Protein AF-A0A241XRY7-F1 (afdb_monomer_lite)

Secondary structure (DSSP, 8-state):
-------GGG--HHHHHHHPPTT--HHHHHHHHHHHHHHHHHS-SS-HHHHTT-SSHHHHHHHHHHH--TTSS-TT-PPPGGGG-HHHHHHHHHHHHHHHHHHHHHHHHHHHHHHHHHHT-SSHHHHHHHHHHHHHHHHHHHHTT-S-HHHHHHHHHHHHHHHHHHHHHHHHHHHTT-TT-----

Radius of gyration: 23.94 Å; chains: 1; bounding box: 55×31×70 Å

pLDDT: mean 71.69, std 17.05, range [33.53, 94.44]

Organism: Pseudomonas aeruginosa (NCBI:txid287)

Structure (mmCIF, N/CA/C/O backbone):
data_AF-A0A241XRY7-F1
#
_entry.id   AF-A0A241XRY7-F1
#
loop_
_atom_site.group_PDB
_atom_site.id
_atom_site.type_symbol
_atom_site.label_atom_id
_atom_site.label_alt_id
_atom_site.label_comp_id
_atom_site.label_asym_id
_atom_site.label_entity_id
_atom_site.label_seq_id
_atom_site.pdbx_PDB_ins_code
_atom_site.Cartn_x
_atom_site.Cartn_y
_atom_site.Cartn_z
_atom_site.occupancy
_atom_site.B_iso_or_equiv
_atom_site.auth_seq_id
_atom_site.auth_comp_id
_atom_site.auth_asym_id
_atom_site.auth_atom_id
_atom_site.pdbx_PDB_model_num
ATOM 1 N N . MET A 1 1 ? -15.691 -20.904 37.293 1.00 34.59 1 MET A N 1
ATOM 2 C CA . MET A 1 1 ? -14.548 -19.969 37.254 1.00 34.59 1 MET A CA 1
ATOM 3 C C . MET A 1 1 ? -14.988 -18.840 36.352 1.00 34.59 1 MET A C 1
ATOM 5 O O . MET A 1 1 ? -15.509 -19.155 35.293 1.00 34.59 1 MET A O 1
ATOM 9 N N . ALA A 1 2 ? -14.967 -17.600 36.839 1.00 33.53 2 ALA A N 1
ATOM 10 C CA . ALA A 1 2 ? -15.579 -16.470 36.147 1.00 33.53 2 ALA A CA 1
ATOM 11 C C . ALA A 1 2 ? -14.954 -16.300 34.758 1.00 33.53 2 ALA A C 1
ATOM 13 O O . ALA A 1 2 ? -13.747 -16.087 34.652 1.00 33.53 2 ALA A O 1
ATOM 14 N N . ASP A 1 3 ? -15.785 -16.432 33.729 1.00 43.12 3 ASP A N 1
ATOM 15 C CA . ASP A 1 3 ? -15.479 -16.039 32.359 1.00 43.12 3 ASP A CA 1
ATOM 16 C C . ASP A 1 3 ? -15.511 -14.504 32.329 1.00 43.12 3 ASP A C 1
ATOM 18 O O . ASP A 1 3 ? -16.518 -13.871 32.031 1.00 43.12 3 ASP A O 1
ATOM 22 N N . GLY A 1 4 ? -14.456 -13.911 32.890 1.00 42.50 4 GLY A N 1
ATOM 23 C CA . GLY A 1 4 ? -14.289 -12.473 33.024 1.00 42.50 4 GLY A CA 1
ATOM 24 C C . GLY A 1 4 ? -13.722 -11.929 31.728 1.00 42.50 4 GLY A C 1
ATOM 25 O O . GLY A 1 4 ? -12.506 -11.910 31.542 1.00 42.50 4 GLY A O 1
ATOM 26 N N . THR A 1 5 ? -14.603 -11.524 30.823 1.00 51.25 5 THR A N 1
ATOM 27 C CA . THR A 1 5 ? -14.268 -10.734 29.639 1.00 51.25 5 THR A CA 1
ATOM 28 C C . THR A 1 5 ? -13.630 -9.420 30.086 1.00 51.25 5 THR A C 1
ATOM 30 O O . THR A 1 5 ? -14.305 -8.538 30.605 1.00 51.25 5 THR A O 1
ATOM 33 N N . VAL A 1 6 ? -12.307 -9.334 29.955 1.00 54.84 6 VAL A N 1
ATOM 34 C CA . VAL A 1 6 ? -11.509 -8.160 30.333 1.00 54.84 6 VAL A CA 1
ATOM 35 C C . VAL A 1 6 ? -11.667 -7.087 29.263 1.00 54.84 6 VAL A C 1
ATOM 37 O O . VAL A 1 6 ? -11.367 -7.338 28.088 1.00 54.84 6 VAL A O 1
ATOM 40 N N . ASN A 1 7 ? -12.147 -5.911 29.662 1.00 52.25 7 ASN A N 1
ATOM 41 C CA . ASN A 1 7 ? -12.294 -4.764 28.775 1.00 52.25 7 ASN A CA 1
ATOM 42 C C . ASN A 1 7 ? -10.949 -4.051 28.568 1.00 52.25 7 ASN A C 1
ATOM 44 O O . ASN A 1 7 ? -10.053 -4.158 29.407 1.00 52.25 7 ASN A O 1
ATOM 48 N N . PRO A 1 8 ? -10.780 -3.278 27.479 1.00 50.34 8 PRO A N 1
ATOM 49 C CA . PRO A 1 8 ? -9.567 -2.489 27.250 1.00 50.34 8 PRO A CA 1
ATOM 50 C C . PRO A 1 8 ? -9.243 -1.528 28.404 1.00 50.34 8 PRO A C 1
ATOM 52 O O . PRO A 1 8 ? -8.076 -1.266 28.688 1.00 50.34 8 PRO A O 1
ATOM 55 N N . GLN A 1 9 ? -10.277 -1.048 29.098 1.00 51.66 9 GLN A N 1
ATOM 56 C CA . GLN A 1 9 ? -10.178 -0.157 30.257 1.00 51.66 9 GLN A CA 1
ATOM 57 C C . GLN A 1 9 ? -9.695 -0.874 31.534 1.00 51.66 9 GLN A C 1
ATOM 59 O O . GLN A 1 9 ? -9.218 -0.214 32.453 1.00 51.66 9 GLN A O 1
ATOM 64 N N . ASP A 1 10 ? -9.736 -2.210 31.561 1.00 59.44 10 ASP A N 1
ATOM 65 C CA . ASP A 1 10 ? -9.303 -3.042 32.690 1.00 59.44 10 ASP A CA 1
ATOM 66 C C . ASP A 1 10 ? -7.811 -3.442 32.601 1.00 59.44 10 ASP A C 1
ATOM 68 O O . ASP A 1 10 ? -7.300 -4.172 33.452 1.00 59.44 10 ASP A O 1
ATOM 72 N N . LEU A 1 11 ? -7.080 -2.977 31.576 1.00 63.72 11 LEU A N 1
ATOM 73 C CA . LEU A 1 11 ? -5.636 -3.204 31.392 1.00 63.72 11 LEU A CA 1
ATOM 74 C C . LEU A 1 11 ? -4.776 -2.250 32.245 1.00 63.72 11 LEU A C 1
ATOM 76 O O . LEU A 1 11 ? -3.868 -1.558 31.760 1.00 63.72 11 LEU A O 1
ATOM 80 N N . ASP A 1 12 ? -5.057 -2.209 33.542 1.00 75.06 12 ASP A N 1
ATOM 81 C CA . ASP A 1 12 ? -4.239 -1.472 34.496 1.00 75.06 12 ASP A CA 1
ATOM 82 C C . ASP A 1 12 ? -2.882 -2.166 34.765 1.00 75.06 12 ASP A C 1
ATOM 84 O O . ASP A 1 12 ? -2.604 -3.291 34.334 1.00 75.06 12 ASP A O 1
ATOM 88 N N . ASP A 1 13 ? -1.978 -1.463 35.452 1.00 75.50 13 ASP A N 1
ATOM 89 C CA . ASP A 1 13 ? -0.642 -1.987 35.772 1.00 75.50 13 ASP A CA 1
ATOM 90 C C . ASP A 1 13 ? -0.684 -3.246 36.654 1.00 75.50 13 ASP A C 1
ATOM 92 O O . ASP A 1 13 ? 0.238 -4.065 36.610 1.00 75.50 13 ASP A O 1
ATOM 96 N N . GLU A 1 14 ? -1.736 -3.421 37.455 1.00 76.44 14 GLU A N 1
ATOM 97 C CA . GLU A 1 14 ? -1.907 -4.583 38.324 1.00 76.44 14 GLU A CA 1
ATOM 98 C C . GLU A 1 14 ? -2.294 -5.823 37.506 1.00 76.44 14 GLU A C 1
ATOM 100 O O . GLU A 1 14 ? -1.716 -6.904 37.684 1.00 76.44 14 GLU A O 1
ATOM 105 N N . TYR A 1 15 ? -3.185 -5.652 36.532 1.00 75.56 15 TYR A N 1
ATOM 106 C CA . TYR A 1 15 ? -3.582 -6.676 35.583 1.00 75.56 15 TYR A CA 1
ATOM 107 C C . TYR A 1 15 ? -2.406 -7.123 34.708 1.00 75.56 15 TYR A C 1
ATOM 109 O O . TYR A 1 15 ? -2.168 -8.330 34.572 1.00 75.56 15 TYR A O 1
ATOM 117 N N . VAL A 1 16 ? -1.624 -6.174 34.173 1.00 77.88 16 VAL A N 1
ATOM 118 C CA . VAL A 1 16 ? -0.427 -6.475 33.366 1.00 77.88 16 VAL A CA 1
ATOM 119 C C . VAL A 1 16 ? 0.587 -7.278 34.179 1.00 77.88 16 VAL A C 1
ATOM 121 O O . VAL A 1 16 ? 1.098 -8.288 33.693 1.00 77.88 16 VAL A O 1
ATOM 124 N N . ARG A 1 17 ? 0.837 -6.897 35.439 1.00 79.50 17 ARG A N 1
ATOM 125 C CA . ARG A 1 17 ? 1.752 -7.634 36.330 1.00 79.50 17 ARG A CA 1
ATOM 126 C C . ARG A 1 17 ? 1.289 -9.060 36.595 1.00 79.50 17 ARG A C 1
ATOM 128 O O . ARG A 1 17 ? 2.109 -9.974 36.606 1.00 79.50 17 ARG A O 1
ATOM 135 N N . LYS A 1 18 ? -0.011 -9.262 36.806 1.00 81.44 18 LYS A N 1
ATOM 136 C CA . LYS A 1 18 ? -0.580 -10.580 37.111 1.00 81.44 18 LYS A CA 1
ATOM 137 C C . LYS A 1 18 ? -0.532 -11.545 35.918 1.00 81.44 18 LYS A C 1
ATOM 139 O O . LYS A 1 18 ? -0.477 -12.755 36.130 1.00 81.44 18 LYS A O 1
ATOM 144 N N . HIS A 1 19 ? -0.532 -11.023 34.691 1.00 79.56 19 HIS A N 1
ATOM 145 C CA . HIS A 1 19 ? -0.611 -11.811 33.453 1.00 79.56 19 HIS A CA 1
ATOM 146 C C . HIS A 1 19 ? 0.661 -11.745 32.585 1.00 79.56 19 HIS A C 1
ATOM 148 O O . HIS A 1 19 ? 0.669 -12.243 31.451 1.00 79.56 19 HIS A O 1
ATOM 154 N N . ALA A 1 20 ? 1.745 -11.163 33.105 1.00 83.25 20 ALA A N 1
ATOM 155 C CA . ALA A 1 20 ? 3.066 -11.218 32.489 1.00 83.25 20 ALA A CA 1
ATOM 156 C C . ALA A 1 20 ? 3.616 -12.653 32.517 1.00 83.25 20 ALA A C 1
ATOM 158 O O . ALA A 1 20 ? 3.528 -13.362 33.52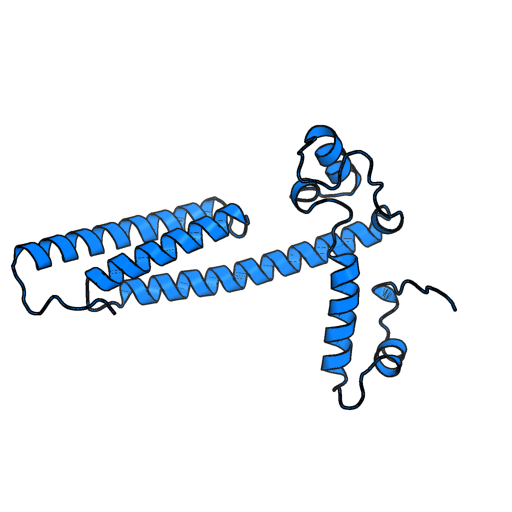6 1.00 83.25 20 ALA A O 1
ATOM 159 N N . ARG A 1 21 ? 4.193 -13.106 31.401 1.00 85.50 21 ARG A N 1
ATOM 160 C CA . ARG A 1 21 ? 4.822 -14.429 31.325 1.00 85.50 21 ARG A CA 1
ATOM 161 C C . ARG A 1 21 ? 6.175 -14.404 32.035 1.00 85.50 21 ARG A C 1
ATOM 163 O O . ARG A 1 21 ? 6.831 -13.374 32.163 1.00 85.50 21 ARG A O 1
ATOM 170 N N . ARG A 1 22 ? 6.625 -15.569 32.502 1.00 78.75 22 ARG A N 1
ATOM 171 C CA . ARG A 1 22 ? 7.910 -15.684 33.203 1.00 78.75 22 ARG A CA 1
ATOM 172 C C . ARG A 1 22 ? 9.059 -15.306 32.257 1.00 78.75 22 ARG A C 1
ATOM 174 O O . ARG A 1 22 ? 9.269 -15.992 31.263 1.00 78.75 22 ARG A O 1
ATOM 181 N N . GLY A 1 23 ? 9.798 -14.248 32.595 1.00 82.31 23 GLY A N 1
ATOM 182 C CA . GLY A 1 23 ? 10.900 -13.715 31.780 1.00 82.31 23 GLY A CA 1
ATOM 183 C C . GLY A 1 23 ? 10.484 -12.689 30.718 1.00 82.31 23 GLY A C 1
ATOM 184 O O . GLY A 1 23 ? 11.326 -12.279 29.930 1.00 82.31 23 GLY A O 1
ATOM 185 N N . GLU A 1 24 ? 9.213 -12.287 30.682 1.00 80.75 24 GLU A N 1
ATOM 186 C CA . GLU A 1 24 ? 8.709 -11.234 29.798 1.00 80.75 24 GLU A CA 1
ATOM 187 C C . GLU A 1 24 ? 8.938 -9.854 30.436 1.00 80.75 24 GLU A C 1
ATOM 189 O O . GLU A 1 24 ? 8.577 -9.632 31.595 1.00 80.75 24 GLU A O 1
ATOM 194 N N . GLU A 1 25 ? 9.536 -8.927 29.685 1.00 84.69 25 GLU A N 1
ATOM 195 C CA . GLU A 1 25 ? 9.681 -7.535 30.122 1.00 84.69 25 GLU A CA 1
ATOM 196 C C . GLU A 1 25 ? 8.315 -6.841 30.184 1.00 84.69 25 GLU A C 1
ATOM 198 O O . GLU A 1 25 ? 7.390 -7.169 29.438 1.00 84.69 25 GLU A O 1
ATOM 203 N N . TRP A 1 26 ? 8.176 -5.839 31.048 1.00 78.19 26 TRP A N 1
ATOM 204 C CA . TRP A 1 26 ? 6.869 -5.248 31.360 1.00 78.19 26 TRP A CA 1
ATOM 205 C C . TRP A 1 26 ? 6.227 -4.585 30.135 1.00 78.19 26 TRP A C 1
ATOM 207 O O . TRP A 1 26 ? 5.039 -4.770 29.868 1.00 78.19 26 TRP A O 1
ATOM 217 N N . ASP A 1 27 ? 7.037 -3.905 29.322 1.00 71.38 27 ASP A N 1
ATOM 218 C CA . ASP A 1 27 ? 6.600 -3.310 28.058 1.00 71.38 27 ASP A CA 1
ATOM 219 C C . ASP A 1 27 ? 6.235 -4.357 26.996 1.00 71.38 27 ASP A C 1
ATOM 221 O O . ASP A 1 27 ? 5.476 -4.061 26.069 1.00 71.38 27 ASP A O 1
ATOM 225 N N . GLN A 1 28 ? 6.792 -5.568 27.084 1.00 70.25 28 GLN A N 1
ATOM 226 C CA . GLN A 1 28 ? 6.452 -6.680 26.194 1.00 70.25 28 GLN A CA 1
ATOM 227 C C . GLN A 1 28 ? 5.125 -7.312 26.624 1.00 70.25 28 GLN A C 1
ATOM 229 O O . GLN A 1 28 ? 4.247 -7.496 25.783 1.00 70.25 28 GLN A O 1
ATOM 234 N N . ALA A 1 29 ? 4.935 -7.531 27.929 1.00 70.88 29 ALA A N 1
ATOM 235 C CA . ALA A 1 29 ? 3.688 -8.038 28.497 1.00 70.88 29 ALA A CA 1
ATOM 236 C C . ALA A 1 29 ? 2.515 -7.091 28.219 1.00 70.88 29 ALA A C 1
ATOM 238 O O . ALA A 1 29 ? 1.467 -7.536 27.753 1.00 70.88 29 ALA A O 1
ATOM 239 N N . ARG A 1 30 ? 2.704 -5.779 28.423 1.00 73.38 30 ARG A N 1
ATOM 240 C CA . ARG A 1 30 ? 1.689 -4.759 28.119 1.00 73.38 30 ARG A CA 1
ATOM 241 C C . ARG A 1 30 ? 1.338 -4.749 26.633 1.00 73.38 30 ARG A C 1
ATOM 243 O O . ARG A 1 30 ? 0.163 -4.775 26.295 1.00 73.38 30 ARG A O 1
ATOM 250 N N . ARG A 1 31 ? 2.328 -4.794 25.733 1.00 64.00 31 ARG A N 1
ATOM 251 C CA . ARG A 1 31 ? 2.081 -4.871 24.281 1.00 64.00 31 ARG A CA 1
ATOM 252 C C . ARG A 1 31 ? 1.355 -6.146 23.869 1.00 64.00 31 ARG A C 1
ATOM 254 O O . ARG A 1 31 ? 0.422 -6.068 23.082 1.00 64.00 31 ARG A O 1
ATOM 261 N N . ARG A 1 32 ? 1.740 -7.305 24.404 1.00 81.44 32 ARG A N 1
ATOM 262 C CA . ARG A 1 32 ? 1.065 -8.574 24.112 1.00 81.44 32 ARG A CA 1
ATOM 263 C C . ARG A 1 32 ? -0.373 -8.571 24.614 1.00 81.44 32 ARG A C 1
ATOM 265 O O . ARG A 1 32 ? -1.256 -8.917 23.848 1.00 81.44 32 ARG A O 1
ATOM 272 N N . LEU A 1 33 ? -0.612 -8.179 25.864 1.00 68.44 33 LEU A N 1
ATOM 273 C CA . LEU A 1 33 ? -1.961 -8.134 26.435 1.00 68.44 33 LEU A CA 1
ATOM 274 C C . LEU A 1 33 ? -2.832 -7.103 25.712 1.00 68.44 33 LEU A C 1
ATOM 276 O O . LEU A 1 33 ? -3.971 -7.414 25.386 1.00 68.44 33 LEU A O 1
ATOM 280 N N . ASN A 1 34 ? -2.274 -5.938 25.363 1.00 59.41 34 ASN A N 1
ATOM 281 C CA . ASN A 1 34 ? -2.935 -4.970 24.488 1.00 59.41 34 ASN A CA 1
ATOM 282 C C . ASN A 1 34 ? -3.263 -5.583 23.127 1.00 59.41 34 ASN A C 1
ATOM 284 O O . ASN A 1 34 ? -4.345 -5.338 22.624 1.00 59.41 34 ASN A O 1
ATOM 288 N N . ASN A 1 35 ? -2.367 -6.376 22.537 1.00 54.25 35 ASN A N 1
ATOM 289 C CA . ASN A 1 35 ? -2.614 -7.041 21.260 1.00 54.25 35 ASN A CA 1
ATOM 290 C C . ASN A 1 35 ? -3.636 -8.174 21.378 1.00 54.25 35 ASN A C 1
ATOM 292 O O . ASN A 1 35 ? -4.439 -8.315 20.477 1.00 54.25 35 ASN A O 1
ATOM 296 N N . GLU A 1 36 ? -3.653 -8.947 22.463 1.00 62.19 36 GLU A N 1
ATOM 297 C CA . GLU A 1 36 ? -4.634 -10.016 22.704 1.00 62.19 36 GLU A CA 1
ATOM 298 C C . GLU A 1 36 ? -6.036 -9.431 22.944 1.00 62.19 36 GLU A C 1
ATOM 300 O O . GLU A 1 36 ? -7.025 -9.923 22.404 1.00 62.19 36 GLU A O 1
ATOM 305 N N . VAL A 1 37 ? -6.120 -8.346 23.720 1.00 57.91 37 VAL A N 1
ATOM 306 C CA . VAL A 1 37 ? -7.334 -7.538 23.890 1.00 57.91 37 VAL A CA 1
ATOM 307 C C . VAL A 1 37 ? -7.722 -6.946 22.541 1.00 57.91 37 VAL A C 1
ATOM 309 O O . VAL A 1 37 ? -8.802 -7.226 22.037 1.00 57.91 37 VAL A O 1
ATOM 312 N N . ALA A 1 38 ? -6.824 -6.225 21.880 1.00 48.38 38 ALA A N 1
ATOM 313 C CA . ALA A 1 38 ? -7.098 -5.636 20.582 1.00 48.38 38 ALA A CA 1
ATOM 314 C C . ALA A 1 38 ? -7.386 -6.686 19.503 1.00 48.38 38 ALA A C 1
ATOM 316 O O . ALA A 1 38 ? -8.072 -6.357 18.563 1.00 48.38 38 ALA A O 1
ATOM 317 N N . GLU A 1 39 ? -6.925 -7.935 19.574 1.00 50.78 39 GLU A N 1
ATOM 318 C CA . GLU A 1 39 ? -7.331 -9.015 18.663 1.00 50.78 39 GLU A CA 1
ATOM 319 C C . GLU A 1 39 ? -8.781 -9.424 18.916 1.00 50.78 39 GLU A C 1
ATOM 321 O O . GLU A 1 39 ? -9.547 -9.523 17.956 1.00 50.78 39 GLU A O 1
ATOM 326 N N . ARG A 1 40 ? -9.182 -9.558 20.189 1.00 52.91 40 ARG A N 1
ATOM 327 C CA . ARG A 1 40 ? -10.585 -9.791 20.575 1.00 52.91 40 ARG A CA 1
ATOM 328 C C . ARG A 1 40 ? -11.503 -8.650 20.136 1.00 52.91 40 ARG A C 1
ATOM 330 O O . ARG A 1 40 ? -12.604 -8.928 19.681 1.00 52.91 40 ARG A O 1
ATOM 337 N N . TYR A 1 41 ? -11.042 -7.401 20.224 1.00 47.53 41 TYR A N 1
ATOM 338 C CA . TYR A 1 41 ? -11.826 -6.206 19.874 1.00 47.53 41 TYR A CA 1
ATOM 339 C C . TYR A 1 41 ? -11.628 -5.724 18.420 1.00 47.53 41 TYR A C 1
ATOM 341 O O . TYR A 1 41 ? -12.410 -4.916 17.931 1.00 47.53 41 TYR A O 1
ATOM 349 N N . SER A 1 42 ? -10.615 -6.219 17.696 1.00 42.44 42 SER A N 1
ATOM 350 C CA . SER A 1 42 ? -10.373 -5.900 16.271 1.00 42.44 42 SER A CA 1
ATOM 351 C C . SER A 1 42 ? -11.143 -6.777 15.302 1.00 42.44 42 SER A C 1
ATOM 353 O O . SER A 1 42 ? -11.136 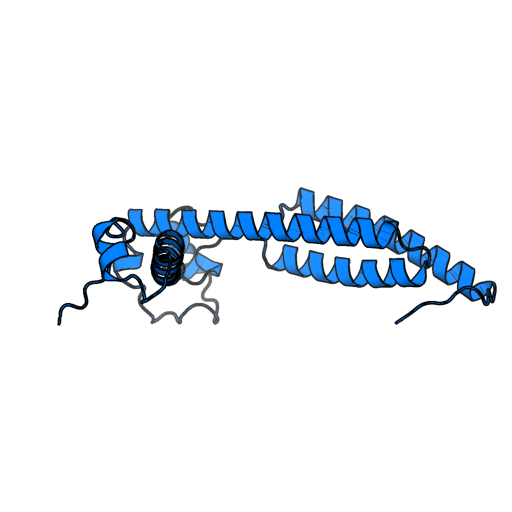-6.514 14.098 1.00 42.44 42 SER A O 1
ATOM 355 N N . GLN A 1 43 ? -11.835 -7.794 15.809 1.00 46.03 43 GLN A N 1
ATOM 356 C CA . GLN A 1 43 ? -13.002 -8.288 15.109 1.00 46.03 43 GLN A CA 1
ATOM 357 C C . GLN A 1 43 ? -14.056 -7.205 15.272 1.00 46.03 43 GLN A C 1
ATOM 359 O O . GLN A 1 43 ? -14.753 -7.147 16.283 1.00 46.03 43 GLN A O 1
ATOM 364 N N . LEU A 1 44 ? -14.096 -6.286 14.302 1.00 45.69 44 LEU A N 1
ATOM 365 C CA . LEU A 1 44 ? -15.193 -5.340 14.192 1.00 45.69 44 LEU A CA 1
ATOM 366 C C . LEU A 1 44 ? -16.501 -6.120 14.413 1.00 45.69 44 LEU A C 1
ATOM 368 O O . LEU A 1 44 ? -16.624 -7.248 13.928 1.00 45.69 44 LEU A O 1
ATOM 372 N N . PRO A 1 45 ? -17.484 -5.544 15.116 1.00 44.56 45 PRO A N 1
ATOM 373 C CA . PRO A 1 45 ? -18.779 -6.181 15.353 1.00 44.56 45 PRO A CA 1
ATOM 374 C C . PRO A 1 45 ? -19.495 -6.696 14.094 1.00 44.56 45 PRO A C 1
ATOM 376 O O . PRO A 1 45 ? -20.423 -7.491 14.200 1.00 44.56 45 PRO A O 1
ATOM 379 N N . GLY A 1 46 ? -19.056 -6.273 12.905 1.00 48.34 46 GLY A N 1
ATOM 380 C CA . GLY A 1 46 ? -19.466 -6.815 11.618 1.00 48.34 46 GLY A CA 1
ATOM 381 C C . GLY A 1 46 ? -18.272 -7.229 10.756 1.00 48.34 46 GLY A C 1
ATOM 382 O O . GLY A 1 46 ? -17.123 -6.887 11.029 1.00 48.34 46 GLY A O 1
ATOM 383 N N . CYS A 1 47 ? -18.553 -7.944 9.661 1.00 51.53 47 CYS A N 1
ATOM 384 C CA . CYS A 1 47 ? -17.541 -8.206 8.637 1.00 51.53 47 CYS A CA 1
ATOM 385 C C . CYS A 1 47 ? -16.872 -6.878 8.236 1.00 51.53 47 CYS A C 1
ATOM 387 O O . CYS A 1 47 ? -17.569 -5.881 8.032 1.00 51.53 47 CYS A O 1
ATOM 389 N N . VAL A 1 48 ? -15.540 -6.882 8.090 1.00 52.00 48 VAL A N 1
ATOM 390 C CA . VAL A 1 48 ? -14.710 -5.702 7.757 1.00 52.00 48 VAL A CA 1
ATOM 391 C C . VAL A 1 48 ? -15.319 -4.865 6.620 1.00 52.00 48 VAL A C 1
ATOM 393 O O . VAL A 1 48 ? -15.259 -3.640 6.652 1.00 52.00 48 VAL A O 1
ATOM 396 N N . ASN A 1 49 ? -15.999 -5.523 5.677 1.00 55.00 49 ASN A N 1
ATOM 397 C CA . ASN A 1 49 ? -16.711 -4.912 4.555 1.00 55.00 49 ASN A CA 1
ATOM 398 C C . ASN A 1 49 ? -17.932 -4.056 4.942 1.00 55.00 49 ASN A C 1
ATOM 400 O O . ASN A 1 49 ? -18.147 -3.020 4.327 1.00 55.00 49 ASN A O 1
ATOM 404 N N . CYS A 1 50 ? -18.748 -4.466 5.919 1.00 57.78 50 CYS A N 1
ATOM 405 C CA . CYS A 1 50 ? -19.954 -3.721 6.320 1.00 57.78 50 CYS A CA 1
ATOM 406 C C . CYS A 1 50 ? -19.637 -2.546 7.249 1.00 57.78 50 CYS A C 1
ATOM 408 O O . CYS A 1 50 ? -20.374 -1.568 7.290 1.00 57.78 50 CYS A O 1
ATOM 410 N N . SER A 1 51 ? -18.539 -2.642 7.994 1.00 55.06 51 SER A N 1
ATOM 411 C CA . SER A 1 51 ? -18.006 -1.567 8.834 1.00 55.06 51 SER A CA 1
ATOM 412 C C . SER A 1 51 ? -17.129 -0.575 8.063 1.00 55.06 51 SER A C 1
ATOM 414 O O . SER A 1 51 ? -16.805 0.491 8.583 1.00 55.06 51 SER A O 1
ATOM 416 N N . HIS A 1 52 ? -16.719 -0.904 6.835 1.00 51.84 52 HIS A N 1
ATOM 417 C CA . HIS A 1 52 ? -15.887 -0.026 6.020 1.00 51.84 52 HIS A CA 1
ATOM 418 C C . HIS A 1 52 ? -16.664 1.241 5.632 1.00 51.84 52 HIS A C 1
ATOM 420 O O . HIS A 1 52 ? -17.662 1.177 4.918 1.00 51.84 52 HIS A O 1
ATOM 426 N N . GLY A 1 53 ? -16.199 2.398 6.110 1.00 53.50 53 GLY A N 1
ATOM 427 C CA . GLY A 1 53 ? -16.845 3.692 5.869 1.00 53.50 53 GLY A CA 1
ATOM 428 C C . GLY A 1 53 ? -18.049 4.000 6.767 1.00 53.50 53 GLY A C 1
ATOM 429 O O . GLY A 1 53 ? -18.648 5.057 6.591 1.00 53.50 53 GLY A O 1
ATOM 430 N N . ALA A 1 54 ? -18.387 3.131 7.726 1.00 57.56 54 ALA A N 1
ATOM 431 C CA . ALA A 1 54 ? -19.424 3.397 8.722 1.00 57.56 54 ALA A CA 1
ATOM 432 C C . ALA A 1 54 ? -18.859 4.223 9.891 1.00 57.56 54 ALA A C 1
ATOM 434 O O . ALA A 1 54 ? -17.841 3.862 10.484 1.00 57.56 54 ALA A O 1
ATOM 435 N N . GLY A 1 55 ? -19.528 5.321 10.242 1.00 54.53 55 GLY A N 1
ATOM 436 C CA . GLY A 1 55 ? -19.200 6.165 11.394 1.00 54.53 55 GLY A CA 1
ATOM 437 C C . GLY A 1 55 ? -19.813 5.680 12.711 1.00 54.53 55 GLY A C 1
ATOM 438 O O . GLY A 1 55 ? -19.405 6.137 13.779 1.00 54.53 55 GLY A O 1
ATOM 439 N N . CYS A 1 56 ? -20.778 4.755 12.657 1.00 58.31 56 CYS A N 1
ATOM 440 C CA . CYS A 1 56 ? -21.426 4.170 13.831 1.00 58.31 56 CYS A CA 1
ATOM 441 C C . CYS A 1 56 ? -21.999 2.760 13.575 1.00 58.31 56 CYS A C 1
ATOM 443 O O . CYS A 1 56 ? -22.028 2.261 12.444 1.00 58.31 56 CYS A O 1
ATOM 445 N N . VAL A 1 57 ? -22.485 2.123 14.648 1.00 59.47 57 VAL A N 1
ATOM 446 C CA . VAL A 1 57 ? -23.093 0.779 14.636 1.00 59.47 57 VAL A CA 1
ATOM 447 C C . VAL A 1 57 ? -24.331 0.733 13.734 1.00 59.47 57 VAL A C 1
ATOM 449 O O . VAL A 1 57 ? -24.548 -0.251 13.026 1.00 59.47 57 VAL A O 1
ATOM 452 N N . GLU A 1 58 ? -25.150 1.785 13.739 1.00 65.69 58 GLU A N 1
ATOM 453 C CA . GLU A 1 58 ? -26.385 1.872 12.955 1.00 65.69 58 GLU A CA 1
ATOM 454 C C . GLU A 1 58 ? -26.100 1.889 11.451 1.00 65.69 58 GLU A C 1
ATOM 456 O O . GLU A 1 58 ? -26.767 1.185 10.691 1.00 65.69 58 GLU A O 1
ATOM 461 N N . GLU A 1 59 ? -25.079 2.635 11.025 1.00 64.19 59 GLU A N 1
ATOM 462 C CA . GLU A 1 59 ? -24.633 2.685 9.630 1.00 64.19 59 GLU A CA 1
ATOM 463 C C . GLU A 1 59 ? -24.053 1.340 9.177 1.00 64.19 59 GLU A C 1
ATOM 465 O O . GLU A 1 59 ? -24.418 0.840 8.111 1.00 64.19 59 GLU A O 1
ATOM 470 N N . ALA A 1 60 ? -23.229 0.698 10.014 1.00 62.91 60 ALA A N 1
ATOM 471 C CA . ALA A 1 60 ? -22.677 -0.625 9.721 1.00 62.91 60 ALA A CA 1
ATOM 472 C C . ALA A 1 60 ? -23.777 -1.702 9.615 1.00 62.91 60 ALA A C 1
ATOM 474 O O . ALA A 1 60 ? -23.735 -2.570 8.737 1.00 62.91 60 ALA A O 1
ATOM 475 N N . ARG A 1 61 ? -24.808 -1.625 10.470 1.00 63.88 61 ARG A N 1
ATOM 476 C CA . ARG A 1 61 ? -25.993 -2.498 10.410 1.00 63.88 61 ARG A CA 1
ATOM 477 C C . ARG A 1 61 ? -26.828 -2.263 9.159 1.00 63.88 61 ARG A C 1
ATOM 479 O O . ARG A 1 61 ? -27.273 -3.231 8.544 1.00 63.88 61 ARG A O 1
ATOM 486 N N . ALA A 1 62 ? -27.036 -1.007 8.774 1.00 65.12 62 ALA A N 1
ATOM 487 C CA . ALA A 1 62 ? -27.746 -0.672 7.546 1.00 65.12 62 ALA A CA 1
ATOM 488 C C . ALA A 1 62 ? -27.004 -1.219 6.315 1.00 65.12 62 ALA A C 1
ATOM 490 O O . ALA A 1 62 ? -27.622 -1.852 5.462 1.00 65.12 62 ALA A O 1
ATOM 491 N N . ALA A 1 63 ? -25.677 -1.066 6.258 1.00 62.50 63 ALA A N 1
ATOM 492 C CA . ALA A 1 63 ? -24.850 -1.625 5.189 1.00 62.50 63 ALA A CA 1
ATOM 493 C C . ALA A 1 63 ? -24.925 -3.161 5.131 1.00 62.50 63 ALA A C 1
ATOM 495 O O . ALA A 1 63 ? -25.056 -3.732 4.046 1.00 62.50 63 ALA A O 1
ATOM 496 N N . HIS A 1 64 ? -24.920 -3.833 6.286 1.00 60.06 64 HIS A N 1
ATOM 497 C CA . HIS A 1 64 ? -25.073 -5.287 6.379 1.00 60.06 64 HIS A CA 1
ATOM 498 C C . HIS A 1 64 ? -26.442 -5.772 5.881 1.00 60.06 64 HIS A C 1
ATOM 500 O O . HIS A 1 64 ? -26.518 -6.699 5.073 1.00 60.06 64 HIS A O 1
ATOM 506 N N . ALA A 1 65 ? -27.520 -5.099 6.292 1.00 59.00 65 ALA A N 1
ATOM 507 C CA . ALA A 1 65 ? -28.880 -5.413 5.857 1.00 59.00 65 ALA A CA 1
ATOM 508 C C . ALA A 1 65 ? -29.101 -5.175 4.352 1.00 59.00 65 ALA A C 1
ATOM 510 O O . ALA A 1 65 ? -29.914 -5.859 3.733 1.00 59.00 65 ALA A O 1
ATOM 511 N N . LEU A 1 66 ? -28.385 -4.213 3.761 1.00 56.91 66 LEU A N 1
ATOM 512 C CA . LEU A 1 66 ? -28.482 -3.874 2.340 1.00 56.91 66 LEU A CA 1
ATOM 513 C C . LEU A 1 66 ? -27.657 -4.791 1.438 1.00 56.91 66 LEU A C 1
ATOM 515 O O . LEU A 1 66 ? -28.058 -5.051 0.306 1.00 56.91 66 LEU A O 1
ATOM 519 N N . THR A 1 67 ? -26.485 -5.232 1.896 1.00 51.94 67 THR A N 1
ATOM 520 C CA . THR A 1 67 ? -25.529 -5.892 1.004 1.00 51.94 67 THR A CA 1
ATOM 521 C C . THR A 1 67 ? -25.815 -7.367 0.794 1.00 51.94 67 THR A C 1
ATOM 523 O O . THR A 1 67 ? -25.530 -7.844 -0.300 1.00 51.94 67 THR A O 1
ATOM 526 N N . GLY A 1 68 ? -26.379 -8.095 1.770 1.00 47.34 68 GLY A N 1
ATOM 527 C CA . GLY A 1 68 ? -26.721 -9.521 1.608 1.00 47.34 68 GLY A CA 1
ATOM 528 C C . GLY A 1 68 ? -25.594 -10.361 0.982 1.00 47.34 68 GLY A C 1
ATOM 529 O O . GLY A 1 68 ? -25.855 -11.355 0.303 1.00 47.34 68 GLY A O 1
ATOM 530 N N . LEU A 1 69 ? -24.342 -9.910 1.119 1.00 41.03 69 LEU A N 1
ATOM 531 C CA . LEU A 1 69 ? -23.198 -10.462 0.409 1.00 41.03 69 LEU A CA 1
ATOM 532 C C . LEU A 1 69 ? -22.825 -11.766 1.105 1.00 41.03 69 LEU A C 1
ATOM 534 O O . LEU A 1 69 ? -22.567 -11.778 2.307 1.00 41.03 69 LEU A O 1
ATOM 538 N N . ALA A 1 70 ? -22.768 -12.848 0.328 1.00 40.38 70 ALA A N 1
ATOM 539 C CA . ALA A 1 70 ? -22.540 -14.232 0.757 1.00 40.38 70 ALA A CA 1
ATOM 540 C C . ALA A 1 70 ? -21.233 -14.492 1.551 1.00 40.38 70 ALA A C 1
ATOM 542 O O . ALA A 1 70 ? -20.942 -15.634 1.893 1.00 40.38 70 ALA A O 1
ATOM 543 N N . THR A 1 71 ? -20.435 -13.457 1.817 1.00 43.03 71 THR A N 1
ATOM 544 C CA . THR A 1 71 ? -19.148 -13.482 2.527 1.00 43.03 71 THR A CA 1
ATOM 545 C C . THR A 1 71 ? -19.157 -12.778 3.882 1.00 43.03 71 THR A C 1
ATOM 547 O O . THR A 1 71 ? -18.149 -12.831 4.585 1.00 43.03 71 THR A O 1
ATOM 550 N N . CYS A 1 72 ? -20.250 -12.126 4.278 1.00 48.81 72 CYS A N 1
ATOM 551 C CA . CYS A 1 72 ? -20.420 -11.742 5.677 1.00 48.81 72 CYS A CA 1
ATOM 552 C C . CYS A 1 72 ? -20.987 -12.942 6.442 1.00 48.81 72 CYS A C 1
ATOM 554 O O . CYS A 1 72 ? -21.720 -13.739 5.854 1.00 48.81 72 CYS A O 1
ATOM 556 N N . LEU A 1 73 ? -20.596 -13.089 7.718 1.00 49.81 73 LEU A N 1
ATOM 557 C CA . LEU A 1 73 ? -21.177 -14.066 8.650 1.00 49.81 73 LEU A CA 1
ATOM 558 C C . LEU A 1 73 ? -22.686 -14.112 8.387 1.00 49.81 73 LEU A C 1
ATOM 560 O O . LEU A 1 73 ? -23.307 -13.051 8.281 1.00 49.81 73 LEU A O 1
ATOM 564 N N . GLY A 1 74 ? -23.199 -15.305 8.074 1.00 41.97 74 GLY A N 1
ATOM 565 C CA . GLY A 1 74 ? -24.471 -15.474 7.371 1.00 41.97 74 GLY A CA 1
ATOM 566 C C . GLY A 1 74 ? -25.621 -14.713 8.042 1.00 41.97 74 GLY A C 1
ATOM 567 O O . GLY A 1 74 ? -25.538 -14.416 9.230 1.00 41.97 74 GLY A O 1
ATOM 568 N N . PRO A 1 75 ? -26.721 -14.428 7.324 1.00 42.91 75 PRO A N 1
ATOM 569 C CA . PRO A 1 75 ? -27.836 -13.596 7.806 1.00 42.91 75 PRO A CA 1
ATOM 570 C C . PRO A 1 75 ? -28.463 -14.025 9.153 1.00 42.91 75 PRO A C 1
ATOM 572 O O . PRO A 1 75 ? -29.226 -13.258 9.737 1.00 42.91 75 PRO A O 1
ATOM 575 N N . ASP A 1 76 ? -28.128 -15.216 9.658 1.00 43.97 76 ASP A N 1
ATOM 576 C CA . ASP A 1 76 ? -28.611 -15.793 10.914 1.00 43.97 76 ASP A CA 1
ATOM 577 C C . ASP A 1 76 ? -27.609 -15.697 12.088 1.00 43.97 76 ASP A C 1
ATOM 579 O O . ASP A 1 76 ? -27.948 -16.051 13.222 1.00 43.97 76 ASP A O 1
ATOM 583 N N . GLU A 1 77 ? -26.382 -15.220 11.858 1.00 47.00 77 GLU A N 1
ATOM 584 C CA . GLU A 1 77 ? -25.347 -15.117 12.888 1.00 47.00 77 GLU A CA 1
ATOM 585 C C . GLU A 1 77 ? -25.458 -13.767 13.610 1.00 47.00 77 GLU A C 1
ATOM 587 O O . GLU A 1 77 ? -25.139 -12.694 13.092 1.00 47.00 77 GLU A O 1
ATOM 592 N N . LYS A 1 78 ? -26.011 -13.814 14.826 1.00 49.81 78 LYS A N 1
ATOM 593 C CA . LYS A 1 78 ? -26.239 -12.622 15.646 1.00 49.81 78 LYS A CA 1
ATOM 594 C C . LYS A 1 78 ? -24.905 -12.019 16.071 1.00 49.81 78 LYS A C 1
ATOM 596 O O . LYS A 1 78 ? -24.043 -12.722 16.588 1.00 49.81 78 LYS A O 1
ATOM 601 N N . TRP A 1 79 ? -24.787 -10.704 15.908 1.00 51.34 79 TRP A N 1
ATOM 602 C CA . TRP A 1 79 ? -23.649 -9.938 16.411 1.00 51.34 79 TRP A CA 1
ATOM 603 C C . TRP A 1 79 ? -23.495 -10.172 17.925 1.00 51.34 79 TRP A C 1
ATOM 605 O O . TRP A 1 79 ? -24.522 -10.227 18.616 1.00 51.34 79 TRP A O 1
ATOM 615 N N . PRO A 1 80 ? -22.262 -10.288 18.453 1.00 54.06 80 PRO A N 1
ATOM 616 C CA . PRO A 1 80 ? -22.040 -10.361 19.895 1.00 54.06 80 PRO A CA 1
ATOM 617 C C . PRO A 1 80 ? -22.647 -9.129 20.578 1.00 54.06 80 PRO A C 1
ATOM 619 O O . PRO A 1 80 ? -22.629 -8.031 20.017 1.00 54.06 80 PRO A O 1
ATOM 622 N N . ALA A 1 81 ? -23.230 -9.291 21.765 1.00 56.62 81 ALA A N 1
ATOM 623 C CA . ALA A 1 81 ? -23.946 -8.204 22.439 1.00 56.62 81 ALA A CA 1
ATOM 624 C C . ALA A 1 81 ? -23.003 -7.051 22.826 1.00 56.62 81 ALA A C 1
ATOM 626 O O . ALA A 1 81 ? -23.370 -5.883 22.739 1.00 56.62 81 ALA A O 1
ATOM 627 N N . GLU A 1 82 ? -21.764 -7.396 23.157 1.00 51.06 82 GLU A N 1
ATOM 628 C CA . GLU A 1 82 ? -20.646 -6.514 23.495 1.00 51.06 82 GLU A CA 1
ATOM 629 C C . GLU A 1 82 ? -20.245 -5.627 22.303 1.00 51.06 82 GLU A C 1
ATOM 631 O O . GLU A 1 82 ? -19.796 -4.495 22.448 1.00 51.06 82 GLU A O 1
ATOM 636 N N . ALA A 1 83 ? -20.483 -6.132 21.095 1.00 50.66 83 ALA A N 1
ATOM 637 C CA . ALA A 1 83 ? -20.202 -5.502 19.815 1.00 50.66 83 ALA A CA 1
ATOM 638 C C . ALA A 1 83 ? -21.250 -4.417 19.447 1.00 50.66 83 ALA A C 1
ATOM 640 O O . ALA A 1 83 ? -21.078 -3.656 18.493 1.00 50.66 83 ALA A O 1
ATOM 641 N N . LEU A 1 84 ? -22.357 -4.357 20.198 1.00 54.69 84 LEU A N 1
ATOM 642 C CA . LEU A 1 84 ? -23.443 -3.388 20.038 1.00 54.69 84 LEU A CA 1
ATOM 643 C C . LEU A 1 84 ? -23.325 -2.197 20.993 1.00 54.69 84 LEU A C 1
ATOM 645 O O . LEU A 1 84 ? -24.123 -1.265 20.884 1.00 54.69 84 LEU A O 1
ATOM 649 N N . GLU A 1 85 ? -22.357 -2.208 21.913 1.00 64.12 85 GLU A N 1
ATOM 650 C CA . GLU A 1 85 ? -22.111 -1.063 22.783 1.00 64.12 85 GLU A CA 1
ATOM 651 C C . GLU A 1 85 ? -21.428 0.070 21.993 1.00 64.12 85 GLU A C 1
ATOM 653 O O . GLU A 1 85 ? -20.340 -0.130 21.443 1.00 64.12 85 GLU A O 1
ATOM 658 N N . PRO A 1 86 ? -22.024 1.278 21.926 1.00 62.47 86 PRO A N 1
ATOM 659 C CA . PRO A 1 86 ? -21.510 2.363 21.087 1.00 62.47 86 PRO A CA 1
ATOM 660 C C . PRO A 1 86 ? -20.078 2.794 21.417 1.00 62.47 86 PRO A C 1
ATOM 662 O O . PRO A 1 86 ? -19.334 3.176 20.517 1.00 62.47 86 PRO A O 1
ATOM 665 N N . GLU A 1 87 ? -19.687 2.745 22.691 1.00 66.31 87 GLU A N 1
ATOM 666 C CA . GLU A 1 87 ? -18.340 3.134 23.122 1.00 66.31 87 GLU A CA 1
ATOM 667 C C . GLU A 1 87 ? -17.293 2.089 22.714 1.00 66.31 87 GLU A C 1
ATOM 669 O O . GLU A 1 87 ? -16.273 2.448 22.130 1.00 66.31 87 GLU A O 1
ATOM 674 N N . LEU A 1 88 ? -17.589 0.794 22.881 1.00 60.88 88 LEU A N 1
ATOM 675 C CA . LEU A 1 88 ? -16.711 -0.288 22.421 1.00 60.88 88 LEU A CA 1
ATOM 676 C C . LEU A 1 88 ? -16.590 -0.316 20.888 1.00 60.88 88 LEU A C 1
ATOM 678 O O . LEU A 1 88 ? -15.505 -0.556 20.357 1.00 60.88 88 LEU A O 1
ATOM 682 N N . PHE A 1 89 ? -17.666 0.007 20.159 1.00 62.69 89 PHE A N 1
ATOM 683 C CA . PHE A 1 89 ? -17.613 0.164 18.702 1.00 62.69 89 PHE A CA 1
ATOM 684 C C . PHE A 1 89 ? -16.686 1.310 18.279 1.00 62.69 89 PHE A C 1
ATOM 686 O O . PHE A 1 89 ? -15.885 1.142 17.360 1.00 62.69 89 PHE A O 1
ATOM 693 N N . LYS A 1 90 ? -16.765 2.472 18.943 1.00 64.06 90 LYS A N 1
ATOM 694 C CA . LYS A 1 90 ? -15.877 3.611 18.659 1.00 64.06 90 LYS A CA 1
ATOM 695 C C . LYS A 1 90 ? -14.416 3.275 18.942 1.00 64.06 90 LYS A C 1
ATOM 697 O O . LYS A 1 90 ? -13.559 3.634 18.140 1.00 64.06 90 LYS A O 1
ATOM 702 N N . GLU A 1 91 ? -14.125 2.581 20.043 1.00 64.38 91 GLU A N 1
ATOM 703 C CA . GLU A 1 91 ? -12.764 2.146 20.377 1.00 64.38 91 GLU A CA 1
ATOM 704 C C . GLU A 1 91 ? -12.214 1.158 19.332 1.00 64.38 91 GLU A C 1
ATOM 706 O O . GLU A 1 91 ? -11.100 1.342 18.836 1.00 64.38 91 GLU A O 1
ATOM 711 N N . ALA A 1 92 ? -13.006 0.158 18.931 1.00 61.53 92 ALA A N 1
ATOM 712 C CA . ALA A 1 92 ? -12.636 -0.792 17.879 1.00 61.53 92 ALA A CA 1
ATOM 713 C C . ALA A 1 92 ? -12.425 -0.099 16.521 1.00 61.53 92 ALA A C 1
ATOM 715 O O . ALA A 1 92 ? -11.457 -0.391 15.812 1.00 61.53 92 ALA A O 1
ATOM 716 N N . LEU A 1 93 ? -13.291 0.861 16.176 1.00 63.94 93 LEU A N 1
ATOM 717 C CA . LEU A 1 93 ? -13.166 1.670 14.965 1.00 63.94 93 LEU A CA 1
ATOM 718 C C . LEU A 1 93 ? -11.882 2.510 14.987 1.00 63.94 93 LEU A C 1
ATOM 720 O O . LEU A 1 93 ? -11.145 2.503 14.004 1.00 63.94 93 LEU A O 1
ATOM 724 N N . ALA A 1 94 ? -11.578 3.176 16.103 1.00 65.62 94 ALA A N 1
ATOM 725 C CA . ALA A 1 94 ? -10.362 3.971 16.262 1.00 65.62 94 ALA A CA 1
ATOM 726 C C . ALA A 1 94 ? -9.093 3.107 16.152 1.00 65.62 94 ALA A C 1
ATOM 728 O O . ALA A 1 94 ? -8.140 3.473 15.466 1.00 65.62 94 ALA A O 1
ATOM 729 N N . GLN A 1 95 ? -9.085 1.919 16.762 1.00 62.94 95 GLN A N 1
ATOM 730 C CA . GLN A 1 95 ? -7.968 0.975 16.641 1.00 62.94 95 GLN A CA 1
ATOM 731 C C . GLN A 1 95 ? -7.804 0.451 15.210 1.00 62.94 95 GLN A C 1
ATOM 733 O O . GLN A 1 95 ? -6.680 0.337 14.718 1.00 62.94 95 GLN A O 1
ATOM 738 N N . HIS A 1 96 ? -8.906 0.144 14.521 1.00 64.38 96 HIS A N 1
ATOM 739 C CA . HIS A 1 96 ? -8.870 -0.274 13.122 1.00 64.38 96 HIS A CA 1
ATOM 740 C C . HIS A 1 96 ? -8.363 0.851 12.209 1.00 64.38 96 HIS A C 1
ATOM 742 O O . HIS A 1 96 ? -7.544 0.599 11.323 1.00 64.38 96 HIS A O 1
ATOM 748 N N . GLN A 1 97 ? -8.809 2.091 12.434 1.00 66.06 97 GLN A N 1
ATOM 749 C CA . GLN A 1 97 ? -8.316 3.274 11.726 1.00 66.06 97 GLN A CA 1
ATOM 750 C C . GLN A 1 97 ? -6.805 3.426 11.914 1.00 66.06 97 GLN A C 1
ATOM 752 O O . GLN A 1 97 ? -6.087 3.450 10.918 1.00 66.06 97 GLN A O 1
ATOM 757 N N . HIS A 1 98 ? -6.310 3.378 13.154 1.00 65.69 98 HIS A N 1
ATOM 758 C CA . HIS A 1 98 ? -4.873 3.421 13.436 1.00 65.69 98 HIS A CA 1
ATOM 759 C C . HIS A 1 98 ? -4.088 2.305 12.735 1.00 65.69 98 HIS A C 1
ATOM 761 O O . HIS A 1 98 ? -3.087 2.576 12.078 1.00 65.69 98 HIS A O 1
ATOM 767 N N . ARG A 1 99 ? -4.558 1.052 12.790 1.00 65.12 99 ARG A N 1
ATOM 768 C CA . ARG A 1 99 ? -3.899 -0.061 12.079 1.00 65.12 99 ARG A CA 1
ATOM 769 C C . ARG A 1 99 ? -3.876 0.154 10.565 1.00 65.12 99 ARG A C 1
ATOM 771 O O . ARG A 1 99 ? -2.890 -0.179 9.914 1.00 65.12 99 ARG A O 1
ATOM 778 N N . THR A 1 100 ? -4.953 0.697 10.004 1.00 73.12 100 THR A N 1
ATOM 779 C CA . THR A 1 100 ? -5.046 0.994 8.568 1.00 73.12 100 THR A CA 1
ATOM 780 C C . THR A 1 100 ? -4.093 2.129 8.183 1.00 73.12 100 THR A C 1
ATOM 782 O O . THR A 1 100 ? -3.443 2.049 7.143 1.00 73.12 100 THR A O 1
ATOM 785 N N . GLU A 1 101 ? -3.947 3.147 9.034 1.00 74.94 101 GLU A N 1
ATOM 786 C CA . GLU A 1 101 ? -2.985 4.243 8.861 1.00 74.94 101 GLU A CA 1
ATOM 787 C C . GLU A 1 101 ? -1.533 3.757 8.936 1.00 74.94 101 GLU A C 1
ATOM 789 O O . GLU A 1 101 ? -0.728 4.119 8.074 1.00 74.94 101 GLU A O 1
ATOM 794 N N . ASP A 1 102 ? -1.205 2.892 9.898 1.00 71.44 102 ASP A N 1
ATOM 795 C CA . ASP A 1 102 ? 0.122 2.281 10.026 1.00 71.44 102 ASP A CA 1
ATOM 796 C C . ASP A 1 102 ? 0.457 1.419 8.801 1.00 71.44 102 ASP A C 1
ATOM 798 O O . ASP A 1 102 ? 1.542 1.530 8.221 1.00 71.44 102 ASP A O 1
ATOM 802 N N . LEU A 1 103 ? -0.494 0.593 8.350 1.00 77.44 103 LEU A N 1
ATOM 803 C CA . LEU A 1 103 ? -0.352 -0.199 7.128 1.00 77.44 103 LEU A CA 1
ATOM 804 C C . LEU A 1 103 ? -0.173 0.692 5.896 1.00 77.44 103 LEU A C 1
ATOM 806 O O . LEU A 1 103 ? 0.689 0.411 5.062 1.00 77.44 103 LEU A O 1
ATOM 810 N N . ALA A 1 104 ? -0.931 1.785 5.793 1.00 84.50 104 ALA A N 1
ATOM 811 C CA . ALA A 1 104 ? -0.771 2.760 4.722 1.00 84.50 104 ALA A CA 1
ATOM 812 C C . ALA A 1 104 ? 0.608 3.437 4.775 1.00 84.50 104 ALA A C 1
ATOM 814 O O . ALA A 1 104 ? 1.239 3.622 3.735 1.00 84.50 104 ALA A O 1
ATOM 815 N N . ALA A 1 105 ? 1.127 3.769 5.960 1.00 78.31 105 ALA A N 1
ATOM 816 C CA . ALA A 1 105 ? 2.462 4.343 6.121 1.00 78.31 105 ALA A CA 1
ATOM 817 C C . ALA A 1 105 ? 3.571 3.365 5.694 1.00 78.31 105 ALA A C 1
ATOM 819 O O . ALA A 1 105 ? 4.470 3.746 4.937 1.00 78.31 105 ALA A O 1
ATOM 820 N N . ILE A 1 106 ? 3.479 2.096 6.103 1.00 78.75 106 ILE A N 1
ATOM 821 C CA . ILE A 1 106 ? 4.398 1.031 5.670 1.00 78.75 106 ILE A CA 1
ATOM 822 C C . ILE A 1 106 ? 4.333 0.862 4.149 1.00 78.75 106 ILE A C 1
ATOM 824 O O . ILE A 1 106 ? 5.371 0.832 3.482 1.00 78.75 106 ILE A O 1
ATOM 828 N N . ALA A 1 107 ? 3.123 0.812 3.587 1.00 88.94 107 ALA A N 1
ATOM 829 C CA . ALA A 1 107 ? 2.913 0.665 2.154 1.00 88.94 107 ALA A CA 1
ATOM 830 C C . ALA A 1 107 ? 3.491 1.849 1.363 1.00 88.94 107 ALA A C 1
ATOM 832 O O . ALA A 1 107 ? 4.159 1.631 0.353 1.00 88.94 107 ALA A O 1
ATOM 833 N N . ARG A 1 108 ? 3.325 3.094 1.837 1.00 90.38 108 ARG A N 1
ATOM 834 C CA . ARG A 1 108 ? 3.970 4.280 1.241 1.00 90.38 108 ARG A CA 1
ATOM 835 C C . ARG A 1 108 ? 5.488 4.158 1.243 1.00 90.38 108 ARG A C 1
ATOM 837 O O . ARG A 1 108 ? 6.118 4.422 0.220 1.00 90.38 108 ARG A O 1
ATOM 844 N N . GLY A 1 109 ? 6.074 3.734 2.364 1.00 86.69 109 GLY A N 1
ATOM 845 C CA . GLY A 1 109 ? 7.514 3.500 2.469 1.00 86.69 109 GLY A CA 1
ATOM 846 C C . GLY A 1 109 ? 8.004 2.452 1.467 1.00 86.69 109 GLY A C 1
ATOM 847 O O . GLY A 1 109 ? 9.011 2.661 0.788 1.00 86.69 109 GLY A O 1
ATOM 848 N N . HIS A 1 110 ? 7.257 1.357 1.310 1.00 88.38 110 HIS A N 1
ATOM 849 C CA . HIS A 1 110 ? 7.588 0.301 0.357 1.00 88.38 110 HIS A CA 1
ATOM 850 C C . HIS A 1 110 ? 7.456 0.760 -1.103 1.00 88.38 110 HIS A C 1
ATOM 852 O O . HIS A 1 110 ? 8.383 0.566 -1.889 1.00 88.38 110 HIS A O 1
ATOM 858 N N . VAL A 1 111 ? 6.363 1.447 -1.454 1.00 92.12 111 VAL A N 1
ATOM 859 C CA . VAL A 1 111 ? 6.170 2.052 -2.783 1.00 92.12 111 VAL A CA 1
ATOM 860 C C . VAL A 1 111 ? 7.300 3.020 -3.109 1.00 92.12 111 VAL A C 1
ATOM 862 O O . VAL A 1 111 ? 7.866 2.959 -4.199 1.00 92.12 111 VAL A O 1
ATOM 865 N N . HIS A 1 112 ? 7.661 3.891 -2.166 1.00 89.44 112 HIS A N 1
ATOM 866 C CA . HIS A 1 112 ? 8.760 4.830 -2.351 1.00 89.44 112 HIS A CA 1
ATOM 867 C C . HIS A 1 112 ? 10.088 4.100 -2.594 1.00 89.44 112 HIS A C 1
ATOM 869 O O . HIS A 1 112 ? 10.805 4.436 -3.535 1.00 89.44 112 HIS A O 1
ATOM 875 N N . SER A 1 113 ? 10.381 3.062 -1.805 1.00 87.50 113 SER A N 1
ATOM 876 C CA . SER A 1 113 ? 11.570 2.222 -1.982 1.00 87.50 113 SER A CA 1
ATOM 877 C C . SER A 1 113 ? 11.616 1.574 -3.370 1.00 87.50 113 SER A C 1
ATOM 879 O O . SER A 1 113 ? 12.628 1.682 -4.061 1.00 87.50 113 SER A O 1
ATOM 881 N N . LEU A 1 114 ? 10.510 0.978 -3.831 1.00 90.81 114 LEU A N 1
ATOM 882 C CA . LEU A 1 114 ? 10.418 0.369 -5.162 1.00 90.81 114 LEU A CA 1
ATOM 883 C C . LEU A 1 114 ? 10.547 1.401 -6.291 1.00 90.81 114 LEU A C 1
ATOM 885 O O . LEU A 1 114 ? 11.220 1.132 -7.285 1.00 90.81 114 LEU A O 1
ATOM 889 N N . LEU A 1 115 ? 9.958 2.593 -6.145 1.00 89.50 115 LEU A N 1
ATOM 890 C CA . LE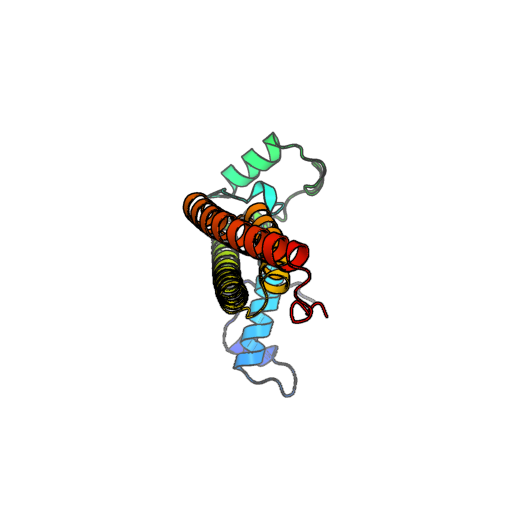U A 1 115 ? 10.113 3.688 -7.109 1.00 89.50 115 LEU A CA 1
ATOM 891 C C . LEU A 1 115 ? 11.574 4.135 -7.223 1.00 89.50 115 LEU A C 1
ATOM 893 O O . LEU A 1 115 ? 12.081 4.301 -8.332 1.00 89.50 115 LEU A O 1
ATOM 897 N N . VAL A 1 116 ? 12.256 4.317 -6.091 1.00 89.38 116 VAL A N 1
ATOM 898 C CA . VAL A 1 116 ? 13.685 4.661 -6.056 1.00 89.38 116 VAL A CA 1
ATOM 899 C C . VAL A 1 116 ? 14.519 3.527 -6.651 1.00 89.38 116 VAL A C 1
ATOM 901 O O . VAL A 1 116 ? 15.377 3.779 -7.495 1.00 89.38 116 VAL A O 1
ATOM 904 N N . HIS A 1 117 ? 14.234 2.277 -6.280 1.00 89.81 117 HIS A N 1
ATOM 905 C CA . HIS A 1 117 ? 14.930 1.104 -6.796 1.00 89.81 117 HIS A CA 1
ATOM 906 C C . HIS A 1 117 ? 14.793 0.987 -8.315 1.00 89.81 117 HIS A C 1
ATOM 908 O O . HIS A 1 117 ? 15.798 0.791 -8.990 1.00 89.81 117 HIS A O 1
ATOM 914 N N . MET A 1 118 ? 13.587 1.173 -8.859 1.00 91.12 118 MET A N 1
ATOM 915 C CA . MET A 1 118 ? 13.316 1.192 -10.298 1.00 91.12 118 MET A CA 1
ATOM 916 C C . MET A 1 118 ? 14.110 2.289 -11.017 1.00 91.12 118 MET A C 1
ATOM 918 O O . MET A 1 118 ? 14.689 2.033 -12.071 1.00 91.12 118 MET A O 1
ATOM 922 N N . ARG A 1 119 ? 14.134 3.508 -10.460 1.00 88.81 119 ARG A N 1
ATOM 923 C CA . ARG A 1 119 ? 14.816 4.675 -11.052 1.00 88.81 119 ARG A CA 1
ATOM 924 C C . ARG A 1 119 ? 16.340 4.548 -11.040 1.00 88.81 119 ARG A C 1
ATOM 926 O O . ARG A 1 119 ? 16.988 5.124 -11.904 1.00 88.81 119 ARG A O 1
ATOM 933 N N . ASN A 1 120 ? 16.885 3.787 -10.096 1.00 89.25 120 ASN A N 1
ATOM 934 C CA . ASN A 1 120 ? 18.323 3.583 -9.927 1.00 89.25 120 ASN A CA 1
ATOM 935 C C . ASN A 1 120 ? 18.836 2.292 -10.585 1.00 89.25 120 ASN A C 1
ATOM 937 O O . ASN A 1 120 ? 19.953 1.872 -10.297 1.00 89.25 120 ASN A O 1
ATOM 941 N N . GLN A 1 121 ? 18.038 1.628 -11.426 1.00 88.56 121 GLN A N 1
ATOM 942 C CA . GLN A 1 121 ? 18.527 0.468 -12.165 1.00 88.56 121 GLN A CA 1
ATOM 943 C C . GLN A 1 121 ? 19.439 0.904 -13.307 1.00 88.56 121 GLN A C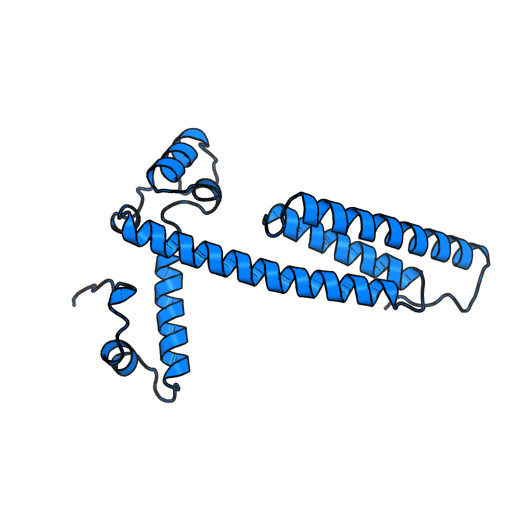 1
ATOM 945 O O . GLN A 1 121 ? 19.010 1.618 -14.212 1.00 88.56 121 GLN A O 1
ATOM 950 N N . ASP A 1 122 ? 20.654 0.362 -13.319 1.00 86.38 122 ASP A N 1
ATOM 951 C CA . ASP A 1 122 ? 21.599 0.534 -14.428 1.00 86.38 122 ASP A CA 1
ATOM 952 C C . ASP A 1 122 ? 21.098 -0.127 -15.722 1.00 86.38 122 ASP A C 1
ATOM 954 O O . ASP A 1 122 ? 21.495 0.242 -16.826 1.00 86.38 122 ASP A O 1
ATOM 958 N N . TYR A 1 123 ? 20.190 -1.100 -15.588 1.00 86.81 123 TYR A N 1
ATOM 959 C CA . TYR A 1 123 ? 19.713 -1.917 -16.690 1.00 86.81 123 TYR A CA 1
ATOM 960 C C . TYR A 1 123 ? 18.215 -1.725 -16.960 1.00 86.81 123 TYR A C 1
ATOM 962 O O . TYR A 1 123 ? 17.389 -2.004 -16.080 1.00 86.81 123 TYR A O 1
ATOM 970 N N . PRO A 1 124 ? 17.828 -1.345 -18.195 1.00 88.00 124 PRO A N 1
ATOM 971 C CA . PRO A 1 124 ? 16.432 -1.084 -18.551 1.00 88.00 124 PRO A CA 1
ATOM 972 C C . PRO A 1 124 ? 15.474 -2.253 -18.288 1.00 88.00 124 PRO A C 1
ATOM 974 O O . PRO A 1 124 ? 14.331 -2.042 -17.884 1.00 88.00 124 PRO A O 1
ATOM 977 N N . ILE A 1 125 ? 15.934 -3.493 -18.482 1.00 87.75 125 ILE A N 1
ATOM 978 C CA . ILE A 1 125 ? 15.129 -4.693 -18.224 1.00 87.75 125 ILE A CA 1
ATOM 979 C C . ILE A 1 125 ? 14.806 -4.867 -16.733 1.00 87.75 125 ILE A C 1
ATOM 981 O O . ILE A 1 125 ? 13.665 -5.179 -16.398 1.00 87.75 125 ILE A O 1
ATOM 985 N N . ASN A 1 126 ? 15.745 -4.578 -15.829 1.00 90.00 126 ASN A N 1
ATOM 986 C CA . ASN A 1 126 ? 15.487 -4.620 -14.391 1.00 90.00 126 ASN A CA 1
ATOM 987 C C . ASN A 1 126 ? 14.510 -3.521 -13.980 1.00 90.00 126 ASN A C 1
ATOM 989 O O . ASN A 1 126 ? 13.555 -3.803 -13.261 1.00 90.00 126 ASN A O 1
ATOM 993 N N . ALA A 1 127 ? 14.695 -2.292 -14.481 1.00 90.31 127 ALA A N 1
ATOM 994 C CA . ALA A 1 127 ? 13.752 -1.197 -14.233 1.00 90.31 127 ALA A CA 1
ATOM 995 C C . ALA A 1 127 ? 12.334 -1.600 -14.658 1.00 90.31 127 ALA A C 1
ATOM 997 O O . ALA A 1 127 ? 11.366 -1.404 -13.923 1.00 90.31 127 ALA A O 1
ATOM 998 N N . PHE A 1 128 ? 12.213 -2.238 -15.824 1.00 90.12 128 PHE A N 1
ATOM 999 C CA . PHE A 1 128 ? 10.938 -2.741 -16.310 1.00 90.12 128 PHE A CA 1
ATOM 1000 C C . PHE A 1 128 ? 10.360 -3.847 -15.411 1.00 90.12 128 PHE A C 1
ATOM 1002 O O . PHE A 1 128 ? 9.165 -3.819 -15.115 1.00 90.12 128 PHE A O 1
ATOM 1009 N N . MET A 1 129 ? 11.171 -4.787 -14.921 1.00 90.50 129 MET A N 1
ATOM 1010 C CA . MET A 1 129 ? 10.705 -5.845 -14.014 1.00 90.50 129 MET A CA 1
ATOM 1011 C C . MET A 1 129 ? 10.241 -5.300 -12.658 1.00 90.50 129 MET A C 1
ATOM 1013 O O . MET A 1 129 ? 9.136 -5.633 -12.228 1.00 90.50 129 MET A O 1
ATOM 1017 N N . VAL A 1 130 ? 11.002 -4.388 -12.046 1.00 91.50 130 VAL A N 1
ATOM 1018 C CA . VAL A 1 130 ? 10.605 -3.697 -10.805 1.00 91.50 130 VAL A CA 1
ATOM 1019 C C . VAL A 1 130 ? 9.310 -2.907 -11.017 1.00 91.50 130 VAL A C 1
ATOM 1021 O O . VAL A 1 130 ? 8.429 -2.913 -10.160 1.00 91.50 130 VAL A O 1
ATOM 1024 N N . SER A 1 131 ? 9.123 -2.291 -12.190 1.00 93.50 131 SER A N 1
ATOM 1025 C CA . SER A 1 131 ? 7.871 -1.589 -12.504 1.00 93.50 131 SER A CA 1
ATOM 1026 C C . SER A 1 131 ? 6.648 -2.521 -12.502 1.00 93.50 131 SER A C 1
ATOM 1028 O O . SER A 1 131 ? 5.553 -2.114 -12.110 1.00 93.50 131 SER A O 1
ATOM 1030 N N . ARG A 1 132 ? 6.812 -3.796 -12.893 1.00 91.44 132 ARG A N 1
ATOM 1031 C CA . ARG A 1 132 ? 5.729 -4.793 -12.848 1.00 91.44 132 ARG A CA 1
ATOM 1032 C C . ARG A 1 132 ? 5.400 -5.213 -11.422 1.00 91.44 132 ARG A C 1
ATOM 1034 O O . ARG A 1 132 ? 4.219 -5.350 -11.110 1.00 91.44 132 ARG A O 1
ATOM 1041 N N . GLU A 1 133 ? 6.417 -5.402 -10.587 1.00 91.56 133 GLU A N 1
ATOM 1042 C CA . GLU A 1 133 ? 6.247 -5.684 -9.159 1.00 91.56 133 GLU A CA 1
ATOM 1043 C C . GLU A 1 133 ? 5.511 -4.534 -8.467 1.00 91.56 133 GLU A C 1
ATOM 1045 O O . GLU A 1 133 ? 4.462 -4.745 -7.859 1.00 91.56 133 GLU A O 1
ATOM 1050 N N . LEU A 1 134 ? 5.981 -3.302 -8.671 1.00 93.69 134 LEU A N 1
ATOM 1051 C CA . LEU A 1 134 ? 5.351 -2.109 -8.119 1.00 93.69 134 LEU A CA 1
ATOM 1052 C C . LEU A 1 134 ? 3.906 -1.937 -8.609 1.00 93.69 134 LEU A C 1
ATOM 1054 O O . LEU A 1 134 ? 3.033 -1.583 -7.821 1.00 93.69 134 LEU A O 1
ATOM 1058 N N . LYS A 1 135 ? 3.612 -2.247 -9.879 1.00 94.31 135 LYS A N 1
ATOM 1059 C CA . LYS A 1 135 ? 2.231 -2.249 -10.388 1.00 94.31 135 LYS A CA 1
ATOM 1060 C C . LYS A 1 135 ? 1.342 -3.228 -9.620 1.00 94.31 135 LYS A C 1
ATOM 1062 O O . LYS A 1 135 ? 0.213 -2.881 -9.282 1.00 94.31 135 LYS A O 1
ATOM 1067 N N . GLY A 1 136 ? 1.835 -4.443 -9.376 1.00 91.75 136 GLY A N 1
ATOM 1068 C CA . GLY A 1 136 ? 1.117 -5.451 -8.596 1.00 91.75 136 GLY A CA 1
ATOM 1069 C C . GLY A 1 136 ? 0.875 -4.986 -7.163 1.00 91.75 136 GLY A C 1
ATOM 1070 O O . GLY A 1 136 ? -0.242 -5.086 -6.667 1.00 91.75 136 GLY A O 1
ATOM 1071 N N . TYR A 1 137 ? 1.891 -4.393 -6.535 1.00 93.50 137 TYR A N 1
ATOM 1072 C CA . TYR A 1 137 ? 1.783 -3.867 -5.178 1.00 93.50 137 TYR A CA 1
ATOM 1073 C C . TYR A 1 137 ? 0.780 -2.708 -5.071 1.00 93.50 137 TYR A C 1
ATOM 1075 O O . TYR A 1 137 ? -0.073 -2.726 -4.189 1.00 93.50 137 TYR A O 1
ATOM 1083 N N . LEU A 1 138 ? 0.806 -1.743 -6.001 1.00 93.25 138 LEU A N 1
ATOM 1084 C CA . LEU A 1 138 ? -0.171 -0.646 -6.041 1.00 93.25 138 LEU A CA 1
ATOM 1085 C C . LEU A 1 138 ? -1.606 -1.146 -6.241 1.00 93.25 138 LEU A C 1
ATOM 1087 O O . LEU A 1 138 ? -2.523 -0.600 -5.629 1.00 93.25 138 LEU A O 1
ATOM 1091 N N . GLN A 1 139 ? -1.805 -2.195 -7.047 1.00 89.62 139 GLN A N 1
ATOM 1092 C CA . GLN A 1 139 ? -3.116 -2.827 -7.186 1.00 89.62 139 GLN A CA 1
ATOM 1093 C C . GLN A 1 139 ? -3.584 -3.418 -5.849 1.00 89.62 139 GLN A C 1
ATOM 1095 O O . GLN A 1 139 ? -4.709 -3.147 -5.442 1.00 89.62 139 GLN A O 1
ATOM 1100 N N . SER A 1 140 ? -2.716 -4.122 -5.119 1.00 87.62 140 SER A N 1
ATOM 1101 C CA . SER A 1 140 ? -3.041 -4.611 -3.773 1.00 87.62 140 SER A CA 1
ATOM 1102 C C . SER A 1 140 ? -3.365 -3.469 -2.802 1.00 87.62 140 SER A C 1
ATOM 1104 O O . SER A 1 140 ? -4.327 -3.563 -2.046 1.00 87.62 140 SER A O 1
ATOM 1106 N N . CYS A 1 141 ? -2.614 -2.360 -2.832 1.00 88.12 141 CYS A N 1
ATOM 1107 C CA . CYS A 1 141 ? -2.903 -1.184 -2.002 1.00 88.12 141 CYS A CA 1
ATOM 1108 C C . CYS A 1 141 ? -4.264 -0.554 -2.328 1.00 88.12 141 CYS A C 1
ATOM 1110 O O . CYS A 1 141 ? -4.953 -0.095 -1.417 1.00 88.12 141 CYS A O 1
ATOM 1112 N N . ARG A 1 142 ? -4.655 -0.538 -3.609 1.00 86.00 142 ARG A N 1
ATOM 1113 C CA . ARG A 1 142 ? -5.977 -0.089 -4.060 1.00 86.00 142 ARG A CA 1
ATOM 1114 C C . ARG A 1 142 ? -7.080 -1.013 -3.562 1.00 86.00 142 ARG A C 1
ATOM 1116 O O . ARG A 1 142 ? -8.059 -0.519 -3.014 1.00 86.00 142 ARG A O 1
ATOM 1123 N N . ASP A 1 143 ? -6.916 -2.321 -3.737 1.00 81.44 143 ASP A N 1
ATOM 1124 C CA . ASP A 1 143 ? -7.915 -3.319 -3.338 1.00 81.44 143 ASP A CA 1
ATOM 1125 C C . ASP A 1 143 ? -8.134 -3.321 -1.816 1.00 81.44 143 ASP A C 1
ATOM 1127 O O . ASP A 1 143 ? -9.244 -3.555 -1.346 1.00 81.44 143 ASP A O 1
ATOM 1131 N N . LEU A 1 144 ? -7.090 -2.987 -1.050 1.00 80.56 144 LEU A N 1
ATOM 1132 C CA . LEU A 1 144 ? -7.138 -2.812 0.403 1.00 80.56 144 LEU A CA 1
ATOM 1133 C C . LEU A 1 144 ? -7.567 -1.401 0.853 1.00 80.56 144 LEU A C 1
ATOM 1135 O O . LEU A 1 144 ? -7.682 -1.162 2.053 1.00 80.56 144 LEU A O 1
ATOM 1139 N N . GLY A 1 145 ? -7.774 -0.454 -0.068 1.00 82.81 145 GLY A N 1
ATOM 1140 C CA . GLY A 1 145 ? -8.177 0.918 0.258 1.00 82.81 145 GLY A CA 1
ATOM 1141 C C . GLY A 1 145 ? -7.148 1.715 1.072 1.00 82.81 145 GLY A C 1
ATOM 1142 O O . GLY A 1 145 ? -7.527 2.629 1.799 1.00 82.81 145 GLY A O 1
ATOM 1143 N N . LEU A 1 146 ? -5.854 1.382 0.975 1.00 85.12 146 LEU A N 1
ATOM 1144 C CA . LEU A 1 146 ? -4.804 1.978 1.818 1.00 85.12 146 LEU A CA 1
ATOM 1145 C C . LEU A 1 146 ? -4.447 3.418 1.427 1.00 85.12 146 LEU A C 1
ATOM 1147 O O . LEU A 1 146 ? -3.968 4.182 2.264 1.00 85.12 146 LEU A O 1
ATOM 1151 N N . PHE A 1 147 ? -4.644 3.791 0.161 1.00 87.75 147 PHE A N 1
ATOM 1152 C CA . PHE A 1 147 ? -4.314 5.122 -0.355 1.00 87.75 147 PHE A CA 1
ATOM 1153 C C . PHE A 1 147 ? -5.567 5.849 -0.836 1.00 87.75 147 PHE A C 1
ATOM 1155 O O . PHE A 1 147 ? -6.491 5.245 -1.383 1.00 87.75 147 PHE A O 1
ATOM 1162 N N . GLY A 1 148 ? -5.569 7.175 -0.688 1.00 84.12 148 GLY A N 1
ATOM 1163 C CA . GLY A 1 148 ? -6.610 8.014 -1.274 1.00 84.12 148 GLY A CA 1
ATOM 1164 C C . GLY A 1 148 ? -6.561 7.978 -2.805 1.00 84.12 148 GLY A C 1
ATOM 1165 O O . GLY A 1 148 ? -5.498 7.790 -3.398 1.00 84.12 148 GLY A O 1
ATOM 1166 N N . ARG A 1 149 ? -7.702 8.209 -3.464 1.00 85.19 149 ARG A N 1
ATOM 1167 C CA . ARG A 1 149 ? -7.821 8.157 -4.934 1.00 85.19 149 ARG A CA 1
ATOM 1168 C C . ARG A 1 149 ? -6.786 9.029 -5.656 1.00 85.19 149 ARG A C 1
ATOM 1170 O O . ARG A 1 149 ? -6.180 8.574 -6.623 1.00 85.19 149 ARG A O 1
ATOM 1177 N N . ASP A 1 150 ? -6.568 10.251 -5.175 1.00 90.12 150 ASP A N 1
ATOM 1178 C CA . ASP A 1 150 ? -5.636 11.201 -5.794 1.00 90.12 150 ASP A CA 1
ATOM 1179 C C . ASP A 1 150 ? -4.169 10.788 -5.612 1.00 90.12 150 ASP A C 1
ATOM 1181 O O . ASP A 1 150 ? -3.346 10.991 -6.505 1.00 90.12 150 ASP A O 1
ATOM 1185 N N . GLU A 1 151 ? -3.837 10.199 -4.460 1.00 92.88 151 GLU A N 1
ATOM 1186 C CA . GLU A 1 151 ? -2.509 9.645 -4.179 1.00 92.88 151 GLU A CA 1
ATOM 1187 C C . GLU A 1 151 ? -2.226 8.456 -5.105 1.00 92.88 151 GLU A C 1
ATOM 1189 O O . GLU A 1 151 ? -1.208 8.440 -5.797 1.00 92.88 151 GLU A O 1
ATOM 1194 N N . LEU A 1 152 ? -3.169 7.515 -5.192 1.00 91.44 152 LEU A N 1
ATOM 1195 C CA . LEU A 1 152 ? -3.088 6.348 -6.073 1.00 91.44 152 LEU A CA 1
ATOM 1196 C C . LEU A 1 152 ? -2.921 6.750 -7.540 1.00 91.44 152 LEU A C 1
ATOM 1198 O O . LEU A 1 152 ? -2.027 6.251 -8.218 1.00 91.44 152 LEU A O 1
ATOM 1202 N N . MET A 1 153 ? -3.728 7.704 -8.011 1.00 92.00 153 MET A N 1
ATOM 1203 C CA . MET A 1 153 ? -3.654 8.196 -9.385 1.00 92.00 153 MET A CA 1
ATOM 1204 C C . MET A 1 153 ? -2.280 8.798 -9.705 1.00 92.00 153 MET A C 1
ATOM 1206 O O . MET A 1 153 ? -1.717 8.504 -10.759 1.00 92.00 153 MET A O 1
ATOM 1210 N N . LYS A 1 154 ? -1.708 9.600 -8.797 1.00 94.44 154 LYS A N 1
ATOM 1211 C CA . LYS A 1 154 ? -0.364 10.171 -8.979 1.00 94.44 154 LYS A CA 1
ATOM 1212 C C . LYS A 1 154 ? 0.707 9.086 -9.060 1.00 94.44 154 LYS A C 1
ATOM 1214 O O . LYS A 1 154 ? 1.524 9.118 -9.974 1.00 94.44 154 LYS A O 1
ATOM 1219 N N . LEU A 1 155 ? 0.683 8.118 -8.143 1.00 93.88 155 LEU A N 1
ATOM 1220 C CA . LEU A 1 155 ? 1.652 7.015 -8.118 1.00 93.88 155 LEU A CA 1
ATOM 1221 C C . LEU A 1 155 ? 1.566 6.153 -9.383 1.00 93.88 155 LEU A C 1
ATOM 1223 O O . LEU A 1 155 ? 2.589 5.744 -9.929 1.00 93.88 155 LEU A O 1
ATOM 1227 N N . GLU A 1 156 ? 0.355 5.908 -9.880 1.00 93.31 156 GLU A N 1
ATOM 1228 C CA . GLU A 1 156 ? 0.130 5.143 -11.105 1.00 93.31 156 GLU A CA 1
ATOM 1229 C C . GLU A 1 156 ? 0.586 5.878 -12.362 1.00 93.31 156 GLU A C 1
ATOM 1231 O O . GLU A 1 156 ? 1.139 5.242 -13.262 1.00 93.31 156 GLU A O 1
ATOM 1236 N N . MET A 1 157 ? 0.397 7.198 -12.425 1.00 94.12 157 MET A N 1
ATOM 1237 C CA . MET A 1 157 ? 0.938 8.022 -13.507 1.00 94.12 157 MET A CA 1
ATOM 1238 C C . MET A 1 157 ? 2.472 8.004 -13.502 1.00 94.12 157 MET A C 1
ATOM 1240 O O . MET A 1 157 ? 3.076 7.685 -14.527 1.00 94.12 157 MET A O 1
ATOM 1244 N N . ASP A 1 158 ? 3.096 8.246 -12.345 1.00 92.06 158 ASP A N 1
ATOM 1245 C CA . ASP A 1 158 ? 4.558 8.219 -12.179 1.00 92.06 158 ASP A CA 1
ATOM 1246 C C . ASP A 1 158 ? 5.153 6.858 -12.578 1.00 92.06 158 ASP A C 1
ATOM 1248 O O . ASP A 1 158 ? 6.186 6.776 -13.260 1.00 92.06 158 ASP A O 1
ATOM 1252 N N . LEU A 1 159 ? 4.487 5.774 -12.169 1.00 94.06 159 LEU A N 1
ATOM 1253 C CA . LEU A 1 159 ? 4.849 4.413 -12.544 1.00 94.06 159 LEU A CA 1
ATOM 1254 C C . LEU A 1 159 ? 4.704 4.195 -14.049 1.00 94.06 159 LEU A C 1
ATOM 1256 O O . LEU A 1 159 ? 5.610 3.641 -14.668 1.00 94.06 159 LEU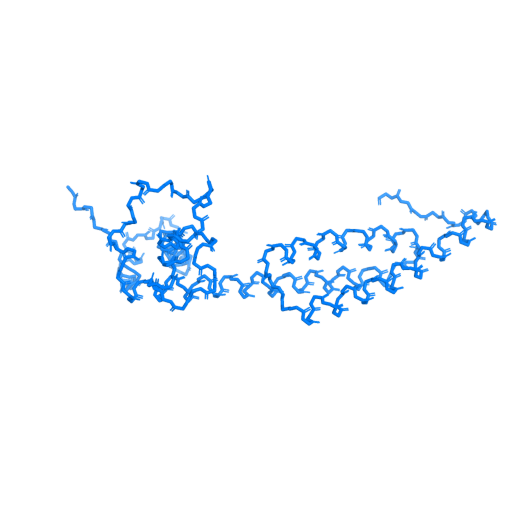 A O 1
ATOM 1260 N N . HIS A 1 160 ? 3.584 4.612 -14.644 1.00 92.69 160 HIS A N 1
ATOM 1261 C CA . HIS A 1 160 ? 3.328 4.425 -16.069 1.00 92.69 160 HIS A CA 1
ATOM 1262 C C . HIS A 1 160 ? 4.405 5.095 -16.923 1.00 92.69 160 HIS A C 1
ATOM 1264 O O . HIS A 1 160 ? 4.982 4.448 -17.798 1.00 92.69 160 HIS A O 1
ATOM 1270 N N . GLU A 1 161 ? 4.718 6.359 -16.642 1.00 92.31 161 GLU A N 1
ATOM 1271 C CA . GLU A 1 161 ? 5.745 7.101 -17.372 1.00 92.31 161 GLU A CA 1
ATOM 1272 C C . GLU A 1 161 ? 7.123 6.446 -17.246 1.00 92.31 161 GLU A C 1
ATOM 1274 O O . GLU A 1 161 ? 7.836 6.276 -18.239 1.00 92.31 161 GLU A O 1
ATOM 1279 N N . SER A 1 162 ? 7.493 6.037 -16.032 1.00 90.38 162 SER A N 1
ATOM 1280 C CA . SER A 1 162 ? 8.782 5.391 -15.772 1.00 90.38 162 SER A CA 1
ATOM 1281 C C . SER A 1 162 ? 8.879 4.015 -16.442 1.00 90.38 162 SER A C 1
ATOM 1283 O O . SER A 1 162 ? 9.902 3.685 -17.044 1.00 90.38 162 SER A O 1
ATOM 1285 N N . ALA A 1 163 ? 7.798 3.231 -16.404 1.00 91.75 163 ALA A N 1
ATOM 1286 C CA . ALA A 1 163 ? 7.727 1.911 -17.020 1.00 91.75 163 ALA A CA 1
ATOM 1287 C C . ALA A 1 163 ? 7.801 1.977 -18.552 1.00 91.75 163 ALA A C 1
ATOM 1289 O O . ALA A 1 163 ? 8.471 1.142 -19.162 1.00 91.75 163 ALA A O 1
ATOM 1290 N N . GLN A 1 164 ? 7.151 2.965 -19.184 1.00 93.00 164 GLN A N 1
ATOM 1291 C CA . GLN A 1 164 ? 7.246 3.155 -20.637 1.00 93.00 164 GLN A CA 1
ATOM 1292 C C . GLN A 1 164 ? 8.671 3.508 -21.058 1.00 93.00 164 GLN A C 1
ATOM 1294 O O . GLN A 1 164 ? 9.211 2.858 -21.952 1.00 93.00 164 GLN A O 1
ATOM 1299 N N . LYS A 1 165 ? 9.319 4.450 -20.360 1.00 91.62 165 LYS A N 1
ATOM 1300 C CA . LYS A 1 165 ? 10.720 4.814 -20.625 1.00 91.62 165 LYS A CA 1
ATOM 1301 C C . LYS A 1 165 ? 11.655 3.607 -20.508 1.00 91.62 165 LYS A C 1
ATOM 1303 O O . LYS A 1 165 ? 12.453 3.363 -21.410 1.00 91.62 165 LYS A O 1
ATOM 1308 N N . ALA A 1 166 ? 11.525 2.817 -19.438 1.00 89.88 166 ALA A N 1
ATOM 1309 C CA . ALA A 1 166 ? 12.322 1.605 -19.241 1.00 89.88 166 ALA A CA 1
ATOM 1310 C C . ALA A 1 166 ? 12.086 0.566 -20.351 1.00 89.88 166 ALA A C 1
ATOM 1312 O O . ALA A 1 166 ? 13.033 -0.016 -20.882 1.00 89.88 166 ALA A O 1
ATOM 1313 N N . ARG A 1 167 ? 10.825 0.367 -20.751 1.00 90.56 167 ARG A N 1
ATOM 1314 C CA . ARG A 1 167 ? 10.450 -0.559 -21.826 1.00 90.56 167 ARG A CA 1
ATOM 1315 C C . ARG A 1 167 ? 11.016 -0.137 -23.179 1.00 90.56 167 ARG A C 1
ATOM 1317 O O . ARG A 1 167 ? 11.531 -0.981 -23.908 1.00 90.56 167 ARG A O 1
ATOM 1324 N N . GLU A 1 168 ? 10.911 1.139 -23.532 1.00 92.19 168 GLU A N 1
ATOM 1325 C CA . GLU A 1 168 ? 11.449 1.672 -24.786 1.00 92.19 168 GLU A CA 1
ATOM 1326 C C . GLU A 1 168 ? 12.973 1.557 -24.835 1.00 92.19 168 GLU A C 1
ATOM 1328 O O . GLU A 1 168 ? 13.517 1.082 -25.836 1.00 92.19 168 GLU A O 1
ATOM 1333 N N . ALA A 1 169 ? 13.651 1.907 -23.737 1.00 88.88 169 ALA A N 1
ATOM 1334 C CA . ALA A 1 169 ? 15.094 1.747 -23.600 1.00 88.88 169 ALA A CA 1
ATOM 1335 C C . ALA A 1 169 ? 15.517 0.278 -23.750 1.00 88.88 169 ALA A C 1
ATOM 1337 O O . ALA A 1 169 ? 16.436 -0.016 -24.512 1.00 88.88 169 ALA A O 1
ATOM 1338 N N . PHE A 1 170 ? 14.797 -0.651 -23.114 1.00 87.62 170 PHE A N 1
ATOM 1339 C CA . PHE A 1 170 ? 15.048 -2.085 -23.257 1.00 87.62 170 PHE A CA 1
ATOM 1340 C C . PHE A 1 170 ? 14.866 -2.570 -24.703 1.00 87.62 170 PHE A C 1
ATOM 1342 O O . PHE A 1 170 ? 15.733 -3.257 -25.238 1.00 87.62 170 PHE A O 1
ATOM 1349 N N . ILE A 1 171 ? 13.766 -2.195 -25.368 1.00 87.81 171 ILE A N 1
ATOM 1350 C CA . ILE A 1 171 ? 13.504 -2.588 -26.764 1.00 87.81 171 ILE A CA 1
ATOM 1351 C C . ILE A 1 171 ? 14.599 -2.061 -27.693 1.00 87.81 171 ILE A C 1
ATOM 1353 O O . ILE A 1 171 ? 15.031 -2.780 -28.595 1.00 87.81 171 ILE A O 1
ATOM 1357 N N . LYS A 1 172 ? 15.033 -0.813 -27.494 1.00 88.56 172 LYS A N 1
ATOM 1358 C CA . LYS A 1 172 ? 16.123 -0.218 -28.267 1.00 88.56 172 LYS A CA 1
ATOM 1359 C C . LYS A 1 172 ? 17.414 -1.012 -28.075 1.00 88.56 172 LYS A C 1
ATOM 1361 O O . LYS A 1 172 ? 17.982 -1.469 -29.062 1.00 88.56 172 LYS A O 1
ATOM 1366 N N . GLN A 1 173 ? 17.799 -1.247 -26.823 1.00 85.12 173 GLN A N 1
ATOM 1367 C CA . GLN A 1 173 ? 19.009 -1.986 -26.476 1.00 85.12 173 GLN A CA 1
ATOM 1368 C C . GLN A 1 173 ? 19.005 -3.409 -27.067 1.00 85.12 173 GLN A C 1
ATOM 1370 O O . GLN A 1 173 ? 19.989 -3.849 -27.656 1.00 85.12 173 GLN A O 1
ATOM 1375 N N . PHE A 1 174 ? 17.862 -4.102 -27.0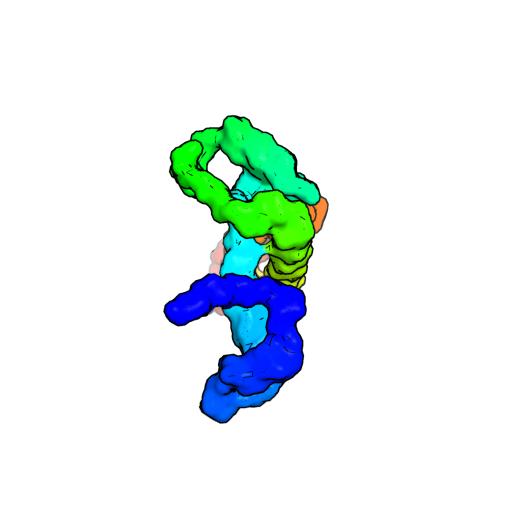01 1.00 82.06 174 PHE A N 1
ATOM 1376 C CA . PHE A 1 174 ? 17.686 -5.428 -27.597 1.00 82.06 174 PHE A CA 1
ATOM 1377 C C . PHE A 1 174 ? 17.843 -5.414 -29.126 1.00 82.06 174 PHE A C 1
ATOM 1379 O O . PHE A 1 174 ? 18.508 -6.276 -29.693 1.00 82.06 174 PHE A O 1
ATOM 1386 N N . ARG A 1 175 ? 17.249 -4.428 -29.815 1.00 84.44 175 ARG A N 1
ATOM 1387 C CA . ARG A 1 175 ? 17.337 -4.296 -31.284 1.00 84.44 175 ARG A CA 1
ATOM 1388 C C . ARG A 1 175 ? 18.745 -3.978 -31.775 1.00 84.44 175 ARG A C 1
ATOM 1390 O O . ARG A 1 175 ? 19.087 -4.348 -32.894 1.00 84.44 175 ARG A O 1
ATOM 1397 N N . GLU A 1 176 ? 19.535 -3.294 -30.959 1.00 86.75 176 GLU A N 1
ATOM 1398 C CA . GLU A 1 176 ? 20.922 -2.944 -31.263 1.00 86.75 176 GLU A CA 1
ATOM 1399 C C . GLU A 1 176 ? 21.886 -4.134 -31.074 1.00 86.75 176 GLU A C 1
ATOM 1401 O O . GLU A 1 176 ? 23.072 -3.995 -31.363 1.00 86.75 176 GLU A O 1
ATOM 1406 N N . ASN A 1 177 ? 21.392 -5.317 -30.662 1.00 72.44 177 ASN A N 1
ATOM 1407 C CA . ASN A 1 177 ? 22.204 -6.496 -30.324 1.00 72.44 177 ASN A CA 1
ATOM 1408 C C . ASN A 1 177 ? 23.338 -6.158 -29.338 1.00 72.44 177 ASN A C 1
ATOM 1410 O O . ASN A 1 177 ? 24.432 -6.724 -29.408 1.00 72.44 177 ASN A O 1
ATOM 1414 N N . ASP A 1 178 ? 23.079 -5.222 -28.424 1.00 74.31 178 ASP A N 1
ATOM 1415 C CA . ASP A 1 178 ? 24.043 -4.807 -27.416 1.00 74.31 178 ASP A CA 1
ATOM 1416 C C . ASP A 1 178 ? 24.327 -5.976 -26.459 1.00 74.31 178 ASP A C 1
ATOM 1418 O O . ASP A 1 178 ? 23.493 -6.355 -25.639 1.00 74.31 178 ASP A O 1
ATOM 1422 N N . GLN A 1 179 ? 25.516 -6.575 -26.565 1.00 64.12 179 GLN A N 1
ATOM 1423 C CA . GLN A 1 179 ? 25.918 -7.707 -25.722 1.00 64.12 179 GLN A CA 1
ATOM 1424 C C . GLN A 1 179 ? 26.143 -7.321 -24.251 1.00 64.12 179 GLN A C 1
ATOM 1426 O O . GLN A 1 179 ? 26.258 -8.209 -23.406 1.00 64.12 179 GLN A O 1
ATOM 1431 N N . SER A 1 180 ? 26.185 -6.022 -23.927 1.00 64.38 180 SER A N 1
ATOM 1432 C CA . SER A 1 180 ? 26.216 -5.522 -22.546 1.00 64.38 180 SER A CA 1
ATOM 1433 C C . SER A 1 180 ? 24.822 -5.430 -21.905 1.00 64.38 180 SER A C 1
ATOM 1435 O O . SER A 1 180 ? 24.701 -5.165 -20.707 1.00 64.38 180 SER A O 1
ATOM 1437 N N . ALA A 1 181 ? 23.766 -5.723 -22.673 1.00 63.44 181 ALA A N 1
ATOM 1438 C CA . ALA A 1 181 ? 22.383 -5.799 -22.220 1.00 63.44 181 ALA A CA 1
ATOM 1439 C C . ALA A 1 181 ? 22.102 -7.076 -21.416 1.00 63.44 181 ALA A C 1
ATOM 1441 O O . ALA A 1 181 ? 21.368 -7.957 -21.857 1.00 63.44 181 ALA A O 1
ATOM 1442 N N . LEU A 1 182 ? 22.678 -7.209 -20.225 1.00 64.56 182 LEU A N 1
ATOM 1443 C CA . LEU A 1 182 ? 22.304 -8.283 -19.305 1.00 64.56 182 LEU A CA 1
ATOM 1444 C C . LEU A 1 182 ? 22.151 -7.718 -17.904 1.00 64.56 182 LEU A C 1
ATOM 1446 O O . LEU A 1 182 ? 23.143 -7.278 -17.323 1.00 64.56 182 LEU A O 1
ATOM 1450 N N . PRO A 1 183 ? 20.918 -7.746 -17.363 1.00 64.75 183 PRO A N 1
ATOM 1451 C CA . PRO A 1 183 ? 20.578 -8.817 -16.433 1.00 64.75 183 PRO A CA 1
ATOM 1452 C C . PRO A 1 183 ? 19.103 -9.248 -16.466 1.00 64.75 183 PRO A C 1
ATOM 1454 O O . PRO A 1 183 ? 18.189 -8.470 -16.699 1.00 64.75 183 PRO A O 1
ATOM 1457 N N . TRP A 1 184 ? 18.878 -10.502 -16.084 1.00 50.41 184 TRP A N 1
ATOM 1458 C CA . TRP A 1 184 ? 17.782 -10.854 -15.183 1.00 50.41 184 TRP A CA 1
ATOM 1459 C C . TRP A 1 184 ? 18.193 -12.104 -14.380 1.00 50.41 184 TRP A C 1
ATOM 1461 O O . TRP A 1 184 ? 18.371 -13.183 -14.950 1.00 50.41 184 TRP A O 1
ATOM 1471 N N . ARG A 1 185 ? 18.410 -11.931 -13.072 1.00 52.28 185 ARG A N 1
ATOM 1472 C CA . ARG A 1 185 ? 18.295 -12.929 -11.997 1.00 52.28 185 ARG A CA 1
ATOM 1473 C C . ARG A 1 185 ? 17.493 -12.269 -10.890 1.00 52.28 185 ARG A C 1
ATOM 1475 O O . ARG A 1 185 ? 17.756 -11.067 -10.662 1.00 52.28 185 ARG A O 1
#

Sequence (185 aa):
MADGTVNPQDLDDEYVRKHARRGEEWDQARRRLNNEVAERYSQLPGCVNCSHGAGCVEEARAAHALTGLATCLGPDEKWPAEALEPELFKEALAQHQHRTEDLAAIARGHVHSLLVHMRNQDYPINAFMVSRELKGYLQSCRDLGLFGRDELMKLEMDLHESAQKAREAFIKQFRENDQSALPWR

Foldseek 3Di:
DDPDPQAPVNLDLVVLVVQADVPHDSVRSSVVVNVVNLVVLLPQLWDPVLCVPDPWPVSSVVSVVPPCDPPIPHPPDDRDPCNRPGVSNNVSVVVVVVVLQVVLVVLVVVLVVLLVVLVPDPALVVNLVSLVVSVVSLVVCVVSVSDDPVVSVVSVVSSVVSNVVSVVVLVVCVVVVPPVRDDDD